Protein AF-A0A932PCS1-F1 (afdb_monomer)

Radius of gyration: 17.18 Å; Cα contacts (8 Å, |Δi|>4): 355; chains: 1; bounding box: 46×28×50 Å

Nearest PDB structures (foldseek):
  5c2w-assembly1_C  TM=8.902E-01  e=5.226E-18  Candidatus Kuenenia stuttgartensis
  3o5c-assembly2_D  TM=7.464E-01  e=1.043E-10  Shewanella oneidensis
  3o5c-assembly2_C  TM=7.401E-01  e=1.208E-10  Shewanella oneidensis
  1zzh-assembly3_A  TM=6.780E-01  e=1.175E-09  Rhodobacter capsulatus
  3hq7-assembly1_A-2  TM=6.642E-01  e=7.861E-06  Geobacter sulfurreducens

Secondary structure (DSSP, 8-state):
-HHHHSHHHH-----EE--SSS-TT--EEPPP-SSGGGS-SBSTTS-B-SHHHHHHHIIIIIS-----HHHHHHHHHHHHH--PPPPTTB-TTSPBPHHHHHHHHHHHTTT-GGGTS-TTTT----EEE-S--BTTBTT-EEE----TTGGG--SBSTT--BSSHHHHHTTT-GGG-SSS-TT--HHHHHHHHHHHHT-

Mean predicted aligned error: 3.23 Å

Foldseek 3Di:
DQCCQQPDQFAGPQDWDAFPVLHPQQTFGRHGLAQQQVQAPDDFARPRGGQLSVLCCCVCRVVVHDDDSVSSVVVSVSSNPDDADQQPLADPVLHQDPLLVLLVCCCVPQQVQCVALPPDQGGPQFWFAQPQAGPSGGRRTTGGHGLRQVLPRAPDDGRRPRRAVLCVLPVVRPPCSNGDRPPDDPSNSVSNSSNSSSD

Solvent-accessible surface area (backbone atoms only — not comparable to full-atom values): 10924 Å² total; per-residue (Å²): 110,73,54,70,50,23,30,88,86,33,29,40,60,54,50,72,47,64,51,79,89,83,39,80,88,58,42,26,33,54,65,66,44,64,49,39,77,80,48,48,37,33,66,62,69,41,77,30,70,38,46,60,52,45,46,45,44,45,41,38,72,75,65,68,43,86,77,53,72,64,60,35,51,54,49,37,52,52,40,61,64,46,73,86,74,88,57,86,56,33,42,100,87,70,40,75,37,76,51,20,53,54,6,43,54,39,34,68,44,77,26,46,44,46,80,50,39,27,81,94,49,24,31,65,55,47,74,46,55,34,68,68,68,45,91,94,42,74,77,30,53,32,30,44,62,62,36,68,56,43,64,66,47,47,32,34,66,72,52,32,82,21,73,45,70,64,32,43,56,52,86,59,23,54,88,46,44,63,31,48,40,88,82,52,51,74,65,55,50,54,17,30,43,42,25,50,38,49,54

pLDDT: mean 94.55, std 5.45, range [72.38, 98.88]

Sequence (199 aa):
SCASCHPNDGRVDGLRWDFADDGFGNGMNTPTVLYPDKTEPLHRQGTLATTRILAKHGLTFTHLLVPTEQEVDDLVAYMTSLRPDPNPHLTADGQLTAPAQRGKAVFEGRAECAICHKSPYFTDQALYSVGVITPNYPEAMYKTPPLVELYRTAPYLHDGRALTIKDVLTTCNPNDQHGKTSRLSGQEVDDLVAYLLSL

Structure (mmCIF, N/CA/C/O backbone):
data_AF-A0A932PCS1-F1
#
_entry.id   AF-A0A932PCS1-F1
#
loop_
_atom_site.group_PDB
_atom_site.id
_atom_site.type_symbol
_atom_site.label_atom_id
_atom_site.label_alt_id
_atom_site.label_comp_id
_atom_site.label_asym_id
_atom_site.label_entity_id
_atom_site.label_seq_id
_atom_site.pdbx_PDB_ins_code
_atom_site.Cartn_x
_atom_site.Cartn_y
_atom_site.Cartn_z
_atom_site.occupancy
_atom_site.B_iso_or_equiv
_atom_site.auth_seq_id
_atom_site.auth_comp_id
_atom_site.auth_asym_id
_atom_site.auth_atom_id
_atom_site.pdbx_PDB_model_num
ATOM 1 N N . SER A 1 1 ? 11.544 -14.649 -12.350 1.00 91.62 1 SER A N 1
ATOM 2 C CA . SER A 1 1 ? 11.026 -13.543 -13.195 1.00 91.62 1 SER A CA 1
ATOM 3 C C . SER A 1 1 ? 10.373 -12.511 -12.280 1.00 91.62 1 SER A C 1
ATOM 5 O O . SER A 1 1 ? 10.420 -12.715 -11.071 1.00 91.62 1 SER A O 1
ATOM 7 N N . CYS A 1 2 ? 9.757 -11.438 -12.793 1.00 93.75 2 CYS A N 1
ATOM 8 C CA . CYS A 1 2 ? 9.062 -10.449 -11.951 1.00 93.75 2 CYS A CA 1
ATOM 9 C C . CYS A 1 2 ? 8.004 -11.098 -11.040 1.00 93.75 2 CYS A C 1
ATOM 11 O O . CYS A 1 2 ? 7.900 -10.744 -9.874 1.00 93.75 2 CYS A O 1
ATOM 13 N N . ALA A 1 3 ? 7.297 -12.119 -11.540 1.00 95.00 3 ALA A N 1
ATOM 14 C CA . ALA A 1 3 ? 6.264 -12.851 -10.802 1.00 95.00 3 ALA A CA 1
ATOM 15 C C . ALA A 1 3 ? 6.774 -13.623 -9.569 1.00 95.00 3 ALA A C 1
ATOM 17 O O . ALA A 1 3 ? 5.970 -14.080 -8.765 1.00 95.00 3 ALA A O 1
ATOM 18 N N . SER A 1 4 ? 8.092 -13.792 -9.417 1.00 94.38 4 SER A N 1
ATOM 19 C CA . SER A 1 4 ? 8.676 -14.403 -8.219 1.00 94.38 4 SER A CA 1
ATOM 20 C C . SER A 1 4 ? 8.576 -13.477 -7.006 1.00 94.38 4 SER A C 1
ATOM 22 O O . SER A 1 4 ? 8.322 -13.964 -5.913 1.00 94.38 4 SER A O 1
ATOM 24 N N . CYS A 1 5 ? 8.741 -12.167 -7.219 1.00 94.31 5 CYS A N 1
ATOM 25 C CA . CYS A 1 5 ? 8.575 -11.147 -6.181 1.00 94.31 5 CYS A CA 1
ATOM 26 C C . CYS A 1 5 ? 7.161 -10.556 -6.198 1.00 94.31 5 CYS A C 1
ATOM 28 O O . CYS A 1 5 ? 6.589 -10.259 -5.155 1.00 94.31 5 CYS A O 1
ATOM 30 N N . HIS A 1 6 ? 6.575 -10.444 -7.393 1.00 95.50 6 HIS A N 1
ATOM 31 C CA . HIS A 1 6 ? 5.243 -9.896 -7.613 1.00 95.50 6 HIS A CA 1
ATOM 32 C C . HIS A 1 6 ? 4.243 -10.953 -8.122 1.00 95.50 6 HIS A C 1
ATOM 34 O O . HIS A 1 6 ? 3.809 -10.882 -9.281 1.00 95.50 6 HIS A O 1
ATOM 40 N N . PRO A 1 7 ? 3.898 -11.973 -7.310 1.00 94.31 7 PRO A N 1
ATOM 41 C CA . PRO A 1 7 ? 2.999 -13.054 -7.713 1.00 94.31 7 PRO A CA 1
ATOM 42 C C . PRO A 1 7 ? 1.560 -12.558 -7.915 1.00 94.31 7 PRO A C 1
ATOM 44 O O . PRO A 1 7 ? 1.241 -11.417 -7.592 1.00 94.31 7 PRO A O 1
ATOM 47 N N . ASN A 1 8 ? 0.676 -13.437 -8.405 1.00 90.25 8 ASN A N 1
ATOM 48 C CA . ASN A 1 8 ? -0.774 -13.199 -8.495 1.00 90.25 8 ASN A CA 1
ATOM 49 C C . ASN A 1 8 ? -1.119 -11.862 -9.166 1.00 90.25 8 ASN A C 1
ATOM 51 O O . ASN A 1 8 ? -1.745 -10.997 -8.560 1.00 90.25 8 ASN A O 1
ATOM 55 N N . ASP A 1 9 ? -0.651 -11.680 -10.400 1.00 91.25 9 ASP A N 1
ATOM 56 C CA . ASP A 1 9 ? -0.879 -10.467 -11.183 1.00 91.25 9 ASP A CA 1
ATOM 57 C C . ASP A 1 9 ? -0.332 -9.198 -10.511 1.00 91.25 9 ASP A C 1
ATOM 59 O O . ASP A 1 9 ? -1.013 -8.181 -10.404 1.00 91.25 9 ASP A O 1
ATOM 63 N N . GLY A 1 10 ? 0.917 -9.241 -10.039 1.00 89.50 10 GLY A N 1
ATOM 64 C CA . GLY A 1 10 ? 1.610 -8.034 -9.595 1.00 89.50 10 GLY A CA 1
ATOM 65 C C . GLY A 1 10 ? 1.427 -7.668 -8.117 1.00 89.50 10 GLY A C 1
ATOM 66 O O . GLY A 1 10 ? 1.577 -6.507 -7.738 1.00 89.50 10 GLY A O 1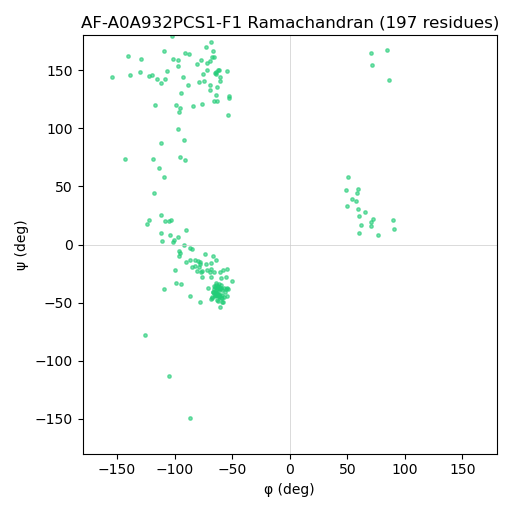
ATOM 67 N N . ARG A 1 11 ? 1.057 -8.629 -7.272 1.00 93.12 11 ARG A N 1
ATOM 68 C CA . ARG A 1 11 ? 0.893 -8.429 -5.824 1.00 93.12 11 ARG A CA 1
ATOM 69 C C . ARG A 1 11 ? 2.239 -8.641 -5.135 1.00 93.12 11 ARG A C 1
ATOM 71 O O . ARG A 1 11 ? 3.264 -8.298 -5.714 1.00 93.12 11 ARG A O 1
ATOM 78 N N . VAL A 1 12 ? 2.260 -9.113 -3.894 1.00 94.44 12 VAL A N 1
ATOM 79 C CA . VAL A 1 12 ? 3.486 -9.194 -3.093 1.00 94.44 12 VAL A CA 1
ATOM 80 C C . VAL A 1 12 ? 3.774 -10.633 -2.692 1.00 94.44 12 VAL A C 1
ATOM 82 O O . VAL A 1 12 ? 2.857 -11.421 -2.461 1.00 94.44 12 VAL A O 1
ATOM 85 N N . ASP A 1 13 ? 5.054 -10.973 -2.618 1.00 94.81 13 ASP A N 1
ATOM 86 C CA . ASP A 1 13 ? 5.552 -12.255 -2.117 1.00 94.81 13 ASP A CA 1
ATOM 87 C C . ASP A 1 13 ? 5.652 -12.308 -0.583 1.00 94.81 13 ASP A C 1
ATOM 89 O O . ASP A 1 13 ? 5.813 -13.387 -0.013 1.00 94.81 13 ASP A O 1
ATOM 93 N N . GLY A 1 14 ? 5.561 -11.152 0.082 1.00 92.00 14 GLY A N 1
ATOM 94 C CA . GLY A 1 14 ? 5.728 -11.016 1.527 1.00 92.00 14 GLY A CA 1
ATOM 95 C C . GLY A 1 14 ? 7.171 -11.228 2.002 1.00 92.00 14 GLY A C 1
ATOM 96 O O . GLY A 1 14 ? 7.394 -11.465 3.191 1.00 92.00 14 GLY A O 1
ATOM 97 N N . LEU A 1 15 ? 8.149 -11.184 1.091 1.00 91.94 15 LEU A N 1
ATOM 98 C CA . LEU A 1 15 ? 9.565 -11.340 1.406 1.00 91.94 15 LEU A CA 1
ATOM 99 C C . LEU A 1 15 ? 10.253 -9.980 1.538 1.00 91.94 15 LEU A C 1
ATOM 101 O O . LEU A 1 15 ? 9.857 -8.978 0.941 1.00 91.94 15 LEU A O 1
ATOM 105 N N . ARG A 1 16 ? 11.329 -9.970 2.330 1.00 89.38 16 ARG A N 1
ATOM 106 C CA . ARG A 1 16 ? 12.199 -8.808 2.501 1.00 89.38 16 ARG A CA 1
ATOM 107 C C . ARG A 1 16 ? 13.440 -8.955 1.623 1.00 89.38 16 ARG A C 1
ATOM 109 O O . ARG A 1 16 ? 14.216 -9.890 1.817 1.00 89.38 16 ARG A O 1
ATOM 116 N N . TRP A 1 17 ? 13.640 -8.014 0.711 1.00 89.50 17 TRP A N 1
ATOM 117 C CA . TRP A 1 17 ? 14.729 -7.999 -0.264 1.00 89.50 17 TRP A CA 1
ATOM 118 C C . TRP A 1 17 ? 15.707 -6.868 0.024 1.00 89.50 17 TRP A C 1
ATOM 120 O O . TRP A 1 17 ? 15.292 -5.765 0.349 1.00 89.50 17 TRP A O 1
ATOM 130 N N . ASP A 1 18 ? 17.002 -7.125 -0.105 1.00 86.44 18 ASP A N 1
ATOM 131 C CA . ASP A 1 18 ? 18.052 -6.115 0.050 1.00 86.44 18 ASP A CA 1
ATOM 132 C C . ASP A 1 18 ? 18.773 -5.984 -1.288 1.00 86.44 18 ASP A C 1
ATOM 134 O O . ASP A 1 18 ? 19.287 -6.978 -1.813 1.00 86.44 18 ASP A O 1
ATOM 138 N N . PHE A 1 19 ? 18.747 -4.789 -1.868 1.00 79.62 19 PHE A N 1
ATOM 139 C CA . PHE A 1 19 ? 19.297 -4.547 -3.193 1.00 79.62 19 PHE A CA 1
ATOM 140 C C . PHE A 1 19 ? 20.607 -3.764 -3.087 1.00 79.62 19 PHE A C 1
ATOM 142 O O . PHE A 1 19 ? 20.852 -3.005 -2.156 1.00 79.62 19 PHE A O 1
ATOM 149 N N . ALA A 1 20 ? 21.515 -4.000 -4.031 1.00 77.19 20 ALA A N 1
ATOM 150 C CA . ALA A 1 20 ? 22.834 -3.373 -3.996 1.00 77.19 20 ALA A CA 1
ATOM 151 C C . ALA A 1 20 ? 22.813 -1.905 -4.465 1.00 77.19 20 ALA A C 1
ATOM 153 O O . ALA A 1 20 ? 23.776 -1.178 -4.228 1.00 77.19 20 ALA A O 1
ATOM 154 N N . ASP A 1 21 ? 21.752 -1.479 -5.148 1.00 72.38 21 ASP A N 1
ATOM 155 C CA . ASP A 1 21 ? 21.601 -0.151 -5.746 1.00 72.38 21 ASP A CA 1
ATOM 156 C C . ASP A 1 21 ? 21.255 0.945 -4.725 1.00 72.38 21 ASP A C 1
ATOM 158 O O . ASP A 1 21 ? 21.596 2.104 -4.963 1.00 72.38 21 ASP A O 1
ATOM 162 N N . ASP A 1 22 ? 20.674 0.594 -3.572 1.00 72.44 22 ASP A N 1
ATOM 163 C CA . ASP A 1 22 ? 20.437 1.505 -2.440 1.00 72.44 22 ASP A CA 1
ATOM 164 C C . ASP A 1 22 ? 21.278 1.193 -1.184 1.00 72.44 22 ASP A C 1
ATOM 166 O O . ASP A 1 22 ? 21.118 1.830 -0.136 1.00 72.44 22 ASP A O 1
ATOM 170 N N . GLY A 1 23 ? 22.245 0.281 -1.331 1.00 74.56 23 GLY A N 1
ATOM 171 C CA . GLY A 1 23 ? 23.219 -0.106 -0.314 1.00 74.56 23 GLY A CA 1
ATOM 172 C C . GLY A 1 23 ? 22.727 -1.207 0.631 1.00 74.56 23 GLY A C 1
ATOM 173 O O . GLY A 1 23 ? 21.593 -1.209 1.093 1.00 74.56 23 GLY A O 1
ATOM 174 N N . PHE A 1 24 ? 23.632 -2.121 0.993 1.00 80.00 24 PHE A N 1
ATOM 175 C CA . PHE A 1 24 ? 23.304 -3.269 1.844 1.00 80.00 24 PHE A CA 1
ATOM 176 C C . PHE A 1 24 ? 22.877 -2.886 3.267 1.00 80.00 24 PHE A C 1
ATOM 178 O O . PHE A 1 24 ? 23.404 -1.950 3.875 1.00 80.00 24 PHE A O 1
ATOM 185 N N . GLY A 1 25 ? 21.986 -3.692 3.840 1.00 77.44 25 GLY A N 1
ATOM 186 C CA . GLY A 1 25 ? 21.414 -3.502 5.172 1.00 77.44 25 GLY A CA 1
ATOM 187 C C . GLY A 1 25 ? 20.123 -2.684 5.168 1.00 77.44 25 GLY A C 1
ATOM 188 O O . GLY A 1 25 ? 19.667 -2.267 6.236 1.00 77.44 25 GLY A O 1
ATOM 189 N N . ASN A 1 26 ? 19.519 -2.469 3.997 1.00 77.50 26 ASN A N 1
ATOM 190 C CA . ASN A 1 26 ? 18.332 -1.644 3.810 1.00 77.50 26 ASN A CA 1
ATOM 191 C C . ASN A 1 26 ? 17.148 -2.459 3.272 1.00 77.50 26 ASN A C 1
ATOM 193 O O . ASN A 1 26 ? 16.414 -2.024 2.386 1.00 77.50 26 ASN A O 1
ATOM 197 N N . GLY A 1 27 ? 16.954 -3.647 3.853 1.00 82.88 27 GLY A N 1
ATOM 198 C CA . GLY A 1 27 ? 15.952 -4.596 3.388 1.00 82.88 27 GLY A CA 1
ATOM 199 C C . GLY A 1 27 ? 14.559 -3.973 3.264 1.00 82.88 27 GLY A C 1
ATOM 200 O O . GLY A 1 27 ? 14.037 -3.396 4.226 1.00 82.88 27 GLY A O 1
ATOM 201 N N . MET A 1 28 ? 13.969 -4.151 2.092 1.00 86.62 28 MET A N 1
ATOM 202 C CA . MET A 1 28 ? 12.690 -3.629 1.651 1.00 86.62 28 MET A CA 1
ATOM 203 C C . MET A 1 28 ? 11.641 -4.725 1.572 1.00 86.62 28 MET A C 1
ATOM 205 O O . MET A 1 28 ? 11.921 -5.836 1.134 1.00 86.62 28 MET A O 1
ATOM 209 N N . ASN A 1 29 ? 10.415 -4.388 1.942 1.00 91.25 29 ASN A N 1
ATOM 210 C CA . ASN A 1 29 ? 9.260 -5.205 1.613 1.00 91.25 29 ASN A CA 1
ATOM 211 C C . ASN A 1 29 ? 8.834 -4.961 0.158 1.00 91.25 29 ASN A C 1
ATOM 213 O O . ASN A 1 29 ? 8.824 -3.813 -0.299 1.00 91.25 29 ASN A O 1
ATOM 217 N N . THR A 1 30 ? 8.453 -6.019 -0.555 1.00 92.81 30 THR A N 1
ATOM 218 C CA . THR A 1 30 ? 7.961 -5.911 -1.933 1.00 92.81 30 THR A CA 1
ATOM 219 C C . THR A 1 30 ? 6.658 -5.099 -1.993 1.00 92.81 30 THR A C 1
ATOM 221 O O . THR A 1 30 ? 5.683 -5.477 -1.343 1.00 92.81 30 THR A O 1
ATOM 224 N N . PRO A 1 31 ? 6.576 -4.003 -2.774 1.00 91.19 31 PRO A N 1
ATOM 225 C CA . PRO A 1 31 ? 5.330 -3.263 -2.943 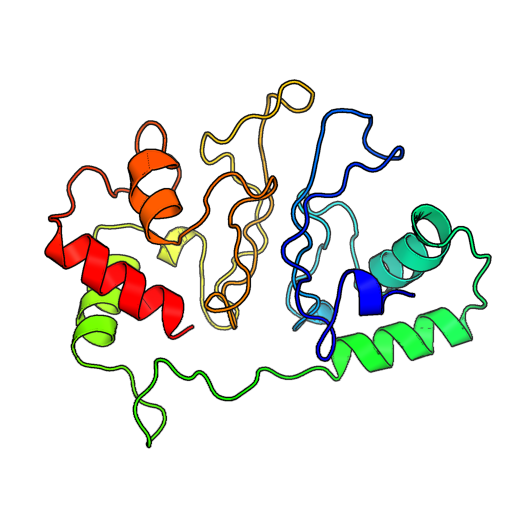1.00 91.19 31 PRO A CA 1
ATOM 226 C C . PRO A 1 31 ? 4.404 -3.934 -3.969 1.00 91.19 31 PRO A C 1
ATOM 228 O O . PRO A 1 31 ? 4.855 -4.618 -4.888 1.00 91.19 31 PRO A O 1
ATOM 231 N N . THR A 1 32 ? 3.098 -3.686 -3.859 1.00 91.62 32 THR A N 1
ATOM 232 C CA . THR A 1 32 ? 2.144 -4.004 -4.936 1.00 91.62 32 THR A CA 1
ATOM 233 C C . THR A 1 32 ? 2.450 -3.172 -6.185 1.00 91.62 32 THR A C 1
ATOM 235 O O . THR A 1 32 ? 2.866 -2.017 -6.075 1.00 91.62 32 THR A O 1
ATOM 238 N N . VAL A 1 33 ? 2.214 -3.732 -7.374 1.00 93.88 33 VAL A N 1
ATOM 239 C CA . VAL A 1 33 ? 2.267 -2.993 -8.647 1.00 93.88 33 VAL A CA 1
ATOM 240 C C . VAL A 1 33 ? 0.877 -2.657 -9.187 1.00 93.88 33 VAL A C 1
ATOM 242 O O . VAL A 1 33 ? 0.724 -2.403 -10.378 1.00 93.88 33 VAL A O 1
ATOM 245 N N . LEU A 1 34 ? -0.147 -2.644 -8.329 1.00 95.25 34 LEU A N 1
ATOM 246 C CA . LEU A 1 34 ? -1.465 -2.123 -8.683 1.00 95.25 34 LEU A CA 1
ATOM 247 C C . LEU A 1 34 ? -1.451 -0.604 -8.855 1.00 95.25 34 LEU A C 1
ATOM 249 O O . LEU A 1 34 ? -0.905 0.127 -8.031 1.00 95.25 34 LEU A O 1
ATOM 253 N N . TYR A 1 35 ? -2.130 -0.139 -9.907 1.00 95.56 35 TYR A N 1
ATOM 254 C CA . TYR A 1 35 ? -2.290 1.280 -10.235 1.00 95.56 35 TYR A CA 1
ATOM 255 C C . TYR A 1 35 ? -0.986 2.103 -10.213 1.00 95.56 35 TYR A C 1
ATOM 257 O O . TYR A 1 35 ? -0.955 3.202 -9.641 1.00 95.56 35 TYR A O 1
ATOM 265 N N . PRO A 1 36 ? 0.103 1.617 -10.835 1.00 95.88 36 PRO A N 1
ATOM 266 C CA . PRO A 1 36 ? 1.386 2.299 -10.758 1.00 95.88 36 PRO A CA 1
ATOM 267 C C . PRO A 1 36 ? 1.321 3.663 -11.462 1.00 95.88 36 PRO A C 1
ATOM 269 O O . PRO A 1 36 ? 1.831 4.644 -10.935 1.00 95.88 36 PRO A O 1
ATOM 272 N N . ASP A 1 37 ? 0.569 3.775 -12.560 1.00 96.38 37 ASP A N 1
ATOM 273 C CA . ASP A 1 37 ? 0.374 5.018 -13.318 1.00 96.38 37 ASP A CA 1
ATOM 274 C C . ASP A 1 37 ? -0.534 6.034 -12.612 1.00 96.38 37 ASP A C 1
ATOM 276 O O . ASP A 1 37 ? -0.564 7.209 -12.971 1.00 96.38 37 ASP A O 1
ATOM 280 N N . LYS A 1 38 ? -1.299 5.596 -11.608 1.00 97.06 38 LYS A N 1
ATOM 281 C CA . LYS A 1 38 ? -2.177 6.472 -10.817 1.00 97.06 38 LYS A CA 1
ATOM 282 C C . LYS A 1 38 ? -1.542 6.937 -9.520 1.00 97.06 38 LYS A C 1
ATOM 284 O O . LYS A 1 38 ? -2.107 7.795 -8.848 1.00 97.06 38 LYS A O 1
ATOM 289 N N . THR A 1 39 ? -0.400 6.358 -9.168 1.00 96.12 39 THR A N 1
ATOM 290 C CA . THR A 1 39 ? 0.270 6.587 -7.891 1.00 96.12 39 THR A CA 1
ATOM 291 C C . THR A 1 39 ? 1.707 7.068 -8.072 1.00 96.12 39 THR A C 1
ATOM 293 O O . THR A 1 39 ? 2.474 7.036 -7.121 1.00 96.12 39 THR A O 1
ATOM 296 N N . GLU A 1 40 ? 2.086 7.568 -9.248 1.00 96.31 40 GLU A N 1
ATOM 297 C CA . GLU A 1 40 ? 3.416 8.138 -9.519 1.00 96.31 40 GLU A CA 1
ATOM 298 C C . GLU A 1 40 ? 3.716 9.380 -8.645 1.00 96.31 40 GLU A C 1
ATOM 300 O O . GLU A 1 40 ? 2.789 10.094 -8.273 1.00 96.31 40 GLU A O 1
ATOM 305 N N . PRO A 1 41 ? 4.977 9.684 -8.293 1.00 96.38 41 PRO A N 1
ATOM 306 C CA . PRO A 1 41 ? 6.185 8.929 -8.613 1.00 96.38 41 PRO A CA 1
ATOM 307 C C . PRO A 1 41 ? 6.272 7.621 -7.814 1.00 96.38 41 PRO A C 1
ATOM 309 O O . PRO A 1 41 ? 5.663 7.467 -6.763 1.00 96.38 41 PRO A O 1
ATOM 312 N N . LEU A 1 42 ? 7.012 6.645 -8.316 1.00 94.06 42 LEU A N 1
ATOM 313 C CA . LEU A 1 42 ? 7.130 5.295 -7.767 1.00 94.06 42 LEU A CA 1
ATOM 314 C C . LEU A 1 42 ? 8.440 5.127 -6.993 1.00 94.06 42 LEU A C 1
ATOM 316 O O . LEU A 1 42 ? 9.241 6.058 -6.910 1.00 94.06 42 LEU A O 1
ATOM 320 N N . HIS A 1 43 ? 8.643 3.926 -6.440 1.00 88.69 43 HIS A N 1
ATOM 321 C CA . HIS A 1 43 ? 9.645 3.616 -5.414 1.00 88.69 43 HIS A CA 1
ATOM 322 C C . HIS A 1 43 ? 9.297 4.212 -4.040 1.00 88.69 43 HIS A C 1
ATOM 324 O O . HIS A 1 43 ? 8.554 5.190 -3.936 1.00 88.69 43 HIS A O 1
ATOM 330 N N . ARG A 1 44 ? 9.800 3.605 -2.957 1.00 87.94 44 ARG A N 1
ATOM 331 C CA . ARG A 1 44 ? 9.420 3.990 -1.585 1.00 87.94 44 ARG A CA 1
ATOM 332 C C . ARG A 1 44 ? 9.870 5.407 -1.215 1.00 87.94 44 ARG A C 1
ATOM 334 O O . ARG A 1 44 ? 9.244 6.003 -0.357 1.00 87.94 44 ARG A O 1
ATOM 341 N N . GLN A 1 45 ? 10.897 5.959 -1.864 1.00 89.25 45 GLN A N 1
ATOM 342 C CA . GLN A 1 45 ? 11.293 7.372 -1.735 1.00 89.25 45 GLN A CA 1
ATOM 343 C C . GLN A 1 45 ? 10.734 8.268 -2.860 1.00 89.25 45 GLN A C 1
ATOM 345 O O . GLN A 1 45 ? 11.106 9.432 -2.957 1.00 89.25 45 GLN A O 1
ATOM 350 N N . GLY A 1 46 ? 9.862 7.756 -3.739 1.00 91.50 46 GLY A N 1
ATOM 351 C CA . GLY A 1 46 ? 9.280 8.549 -4.830 1.00 91.50 46 GLY A CA 1
ATOM 352 C C . GLY A 1 46 ? 10.297 9.009 -5.883 1.00 91.50 46 GLY A C 1
ATOM 353 O O . GLY A 1 46 ? 10.115 10.056 -6.498 1.00 91.50 46 GLY A O 1
ATOM 354 N N . THR A 1 47 ? 11.390 8.267 -6.075 1.00 91.56 47 THR A N 1
ATOM 355 C CA . THR A 1 47 ? 12.500 8.649 -6.966 1.00 91.56 47 THR A CA 1
ATOM 356 C C . THR A 1 47 ? 12.277 8.261 -8.427 1.00 91.56 47 THR A C 1
ATOM 358 O O . THR A 1 47 ? 12.926 8.814 -9.314 1.00 91.56 47 THR A O 1
ATOM 361 N N . LEU A 1 48 ? 11.368 7.323 -8.710 1.00 94.56 48 LEU A N 1
ATOM 362 C CA . LEU A 1 48 ? 11.107 6.845 -10.068 1.00 94.56 48 LEU A CA 1
ATOM 363 C C . LEU A 1 48 ? 9.893 7.575 -10.637 1.00 94.56 48 LEU A C 1
ATOM 365 O O . LEU A 1 48 ? 8.757 7.227 -10.341 1.00 94.56 48 LEU A O 1
ATOM 369 N N . ALA A 1 49 ? 10.131 8.603 -11.452 1.00 96.69 49 ALA A N 1
ATOM 370 C CA . ALA A 1 49 ? 9.090 9.561 -11.832 1.00 96.69 49 ALA A CA 1
ATOM 371 C C . ALA A 1 49 ? 7.874 8.949 -12.548 1.00 96.69 49 ALA A C 1
ATOM 373 O O . ALA A 1 49 ? 6.788 9.503 -12.431 1.00 96.69 49 ALA A O 1
ATOM 374 N N . THR A 1 50 ? 8.044 7.835 -13.269 1.00 97.81 50 THR A N 1
ATOM 375 C CA . THR A 1 50 ? 6.960 7.195 -14.026 1.00 97.81 50 THR A CA 1
ATOM 376 C C . THR A 1 50 ? 7.008 5.670 -13.952 1.00 97.81 50 THR A C 1
ATOM 378 O O . THR A 1 50 ? 8.050 5.063 -13.693 1.00 97.81 50 THR A O 1
ATOM 381 N N . THR A 1 51 ? 5.886 5.036 -14.280 1.00 97.44 51 THR A N 1
ATOM 382 C CA . THR A 1 51 ? 5.717 3.586 -14.437 1.00 97.44 51 THR A CA 1
ATOM 383 C C . THR A 1 51 ? 6.681 3.026 -15.473 1.00 97.44 51 THR A C 1
ATOM 385 O O . THR A 1 51 ? 7.258 1.962 -15.266 1.00 97.44 51 THR A O 1
ATOM 388 N N . ARG A 1 52 ? 6.936 3.771 -16.557 1.00 98.19 52 ARG A N 1
ATOM 389 C CA . ARG A 1 52 ? 7.928 3.390 -17.572 1.00 98.19 52 ARG A CA 1
ATOM 390 C C . ARG A 1 52 ? 9.341 3.345 -17.004 1.00 98.19 52 ARG A C 1
ATOM 392 O O . ARG A 1 52 ? 10.083 2.405 -17.285 1.00 98.19 52 ARG A O 1
ATOM 399 N N . ILE A 1 53 ? 9.706 4.337 -16.190 1.00 97.31 53 ILE A N 1
ATOM 400 C CA . ILE A 1 53 ? 11.007 4.356 -15.515 1.00 97.31 53 ILE A CA 1
ATOM 401 C C . ILE A 1 53 ? 11.106 3.180 -14.539 1.00 97.31 53 ILE A C 1
ATOM 403 O O . ILE A 1 53 ? 12.124 2.497 -14.553 1.00 97.31 53 ILE A O 1
ATOM 407 N N . LEU A 1 54 ? 10.054 2.886 -13.763 1.00 95.75 54 LEU A N 1
ATOM 408 C CA . LEU A 1 54 ? 10.019 1.716 -12.876 1.00 95.75 54 LEU A CA 1
ATOM 409 C C . LEU A 1 54 ? 10.208 0.400 -13.646 1.00 95.75 54 LEU A C 1
ATOM 411 O O . LEU A 1 54 ? 11.061 -0.404 -13.275 1.00 95.75 54 LEU A O 1
ATOM 415 N N . ALA A 1 55 ? 9.458 0.195 -14.731 1.00 97.12 55 ALA A N 1
ATOM 416 C CA . ALA A 1 55 ? 9.543 -1.005 -15.560 1.00 97.12 55 ALA A CA 1
ATOM 417 C C . ALA A 1 55 ? 10.961 -1.205 -16.119 1.00 97.12 55 ALA A C 1
ATOM 419 O O . ALA A 1 55 ? 11.560 -2.272 -15.963 1.00 97.12 55 ALA A O 1
ATOM 420 N N . LYS A 1 56 ? 11.543 -0.151 -16.705 1.00 97.44 56 LYS A N 1
ATOM 421 C CA . LYS A 1 56 ? 12.915 -0.188 -17.225 1.00 97.44 56 LYS A CA 1
ATOM 422 C C . LYS A 1 56 ? 13.944 -0.414 -16.114 1.00 97.44 56 LYS A C 1
ATOM 424 O O . LYS A 1 56 ? 14.897 -1.166 -16.322 1.00 97.44 56 LYS A O 1
ATOM 429 N N . HIS A 1 57 ? 13.747 0.198 -14.945 1.00 94.31 57 HIS A N 1
ATOM 430 C CA . HIS A 1 57 ? 14.628 0.048 -13.788 1.00 94.31 57 HIS A CA 1
ATOM 431 C C . HIS A 1 57 ? 14.654 -1.401 -13.288 1.00 94.31 57 HIS A C 1
ATOM 433 O O . HIS A 1 57 ? 15.732 -1.969 -13.140 1.00 94.31 57 HIS A O 1
ATOM 439 N N . GLY A 1 58 ? 13.490 -2.035 -13.105 1.00 93.44 58 GLY A N 1
ATOM 440 C CA . GLY A 1 58 ? 13.405 -3.437 -12.681 1.00 93.44 58 GLY A CA 1
ATOM 441 C C . GLY A 1 58 ? 14.042 -4.402 -13.686 1.00 93.44 58 GLY A C 1
ATOM 442 O O . GLY A 1 58 ? 14.806 -5.289 -13.307 1.00 93.44 58 GLY A O 1
ATOM 443 N N . LEU A 1 59 ? 13.804 -4.201 -14.986 1.00 95.50 59 LEU A N 1
ATOM 444 C CA . LEU A 1 59 ? 14.448 -5.005 -16.032 1.00 95.50 59 LEU A CA 1
ATOM 445 C C . LEU A 1 59 ? 15.979 -4.848 -16.012 1.00 95.50 59 LEU A C 1
ATOM 447 O O . LEU A 1 59 ? 16.700 -5.841 -16.084 1.00 95.50 59 LEU A O 1
ATOM 451 N N . THR A 1 60 ? 16.469 -3.616 -15.866 1.00 94.56 60 THR A N 1
ATOM 452 C CA . THR A 1 60 ? 17.903 -3.304 -15.968 1.00 94.56 60 THR A CA 1
ATOM 453 C C . THR A 1 60 ? 18.683 -3.672 -14.710 1.00 94.56 60 THR A C 1
ATOM 455 O O . THR A 1 60 ? 19.713 -4.330 -14.803 1.00 94.56 60 THR A O 1
ATOM 458 N N . PHE A 1 61 ? 18.217 -3.265 -13.529 1.00 90.50 61 PHE A N 1
ATOM 459 C CA . PHE A 1 61 ? 19.003 -3.354 -12.293 1.00 90.50 61 PHE A CA 1
ATOM 460 C C . PHE A 1 61 ? 18.647 -4.571 -11.443 1.00 90.50 61 PHE A C 1
ATOM 462 O O . PHE A 1 61 ? 19.530 -5.160 -10.827 1.00 90.50 61 PHE A O 1
ATOM 469 N N . THR A 1 62 ? 17.383 -5.001 -11.451 1.00 90.25 62 THR A N 1
ATOM 470 C CA . THR A 1 62 ? 16.958 -6.192 -10.700 1.00 90.25 62 THR A CA 1
ATOM 471 C C . THR A 1 62 ? 17.165 -7.467 -11.511 1.00 90.25 62 THR A C 1
ATOM 473 O O . THR A 1 62 ? 17.667 -8.461 -10.992 1.00 90.25 62 THR A O 1
ATOM 476 N N . HIS A 1 63 ? 16.794 -7.452 -12.793 1.00 92.12 63 HIS A N 1
ATOM 477 C CA . HIS A 1 63 ? 16.914 -8.621 -13.666 1.00 92.12 63 HIS A CA 1
ATOM 478 C C . HIS A 1 63 ? 18.197 -8.655 -14.504 1.00 92.12 63 HIS A C 1
ATOM 480 O O . HIS A 1 63 ? 18.463 -9.684 -15.124 1.00 92.12 63 HIS A O 1
ATOM 486 N N . LEU A 1 64 ? 19.005 -7.586 -14.486 1.00 93.00 64 LEU A N 1
ATOM 487 C CA . LEU A 1 64 ? 20.273 -7.486 -15.222 1.00 93.00 64 LEU A CA 1
ATOM 488 C C . LEU A 1 64 ? 20.109 -7.700 -16.735 1.00 93.00 64 LEU A C 1
ATOM 490 O O . LEU A 1 64 ? 20.947 -8.320 -17.391 1.00 93.00 64 LEU A O 1
ATOM 494 N N . LEU A 1 65 ? 19.005 -7.195 -17.288 1.00 95.38 65 LEU A N 1
ATOM 495 C CA . LEU A 1 65 ? 18.680 -7.268 -18.709 1.00 95.38 65 LEU A CA 1
ATOM 496 C C . LEU A 1 65 ? 18.973 -5.937 -19.409 1.00 95.38 65 LEU A C 1
ATOM 498 O O . LEU A 1 65 ? 19.011 -4.877 -18.791 1.00 95.38 65 LEU A O 1
ATOM 502 N N . VAL A 1 66 ? 19.115 -5.985 -20.733 1.00 96.94 66 VAL A N 1
ATOM 503 C CA . VAL A 1 66 ? 19.122 -4.794 -21.593 1.00 96.94 66 VAL A CA 1
ATOM 504 C C . VAL A 1 66 ? 17.842 -4.834 -22.427 1.00 96.94 66 VAL A C 1
ATOM 506 O O . VAL A 1 66 ? 17.852 -5.436 -23.502 1.00 96.94 66 VAL A O 1
ATOM 509 N N . PRO A 1 67 ? 16.721 -4.284 -21.925 1.00 97.25 67 PRO A N 1
ATOM 510 C CA . PRO A 1 67 ? 15.445 -4.395 -22.613 1.00 97.25 67 PRO A CA 1
ATOM 511 C C . PRO A 1 67 ? 15.384 -3.462 -23.824 1.00 97.25 67 PRO A C 1
ATOM 513 O O . PRO A 1 67 ? 15.910 -2.345 -23.812 1.00 97.25 67 PRO A O 1
ATOM 516 N N . THR A 1 68 ? 14.684 -3.906 -24.857 1.00 98.44 68 THR A N 1
ATOM 517 C CA . THR A 1 68 ? 14.227 -3.046 -25.947 1.00 98.44 68 THR A CA 1
ATOM 518 C C . THR A 1 68 ? 13.135 -2.098 -25.453 1.00 98.44 68 THR A C 1
ATOM 520 O O . THR A 1 68 ? 12.444 -2.367 -24.471 1.00 98.44 68 THR A O 1
ATOM 523 N N . GLU A 1 69 ? 12.929 -0.980 -26.151 1.00 98.19 69 GLU A N 1
ATOM 524 C CA . GLU A 1 69 ? 11.864 -0.037 -25.781 1.00 98.19 69 GLU A CA 1
ATOM 5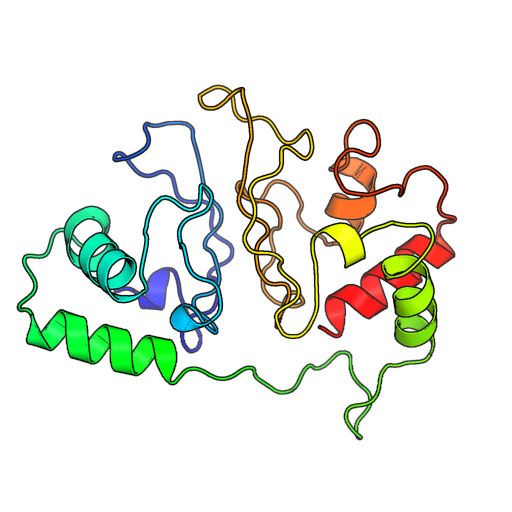25 C C . GLU A 1 69 ? 10.468 -0.678 -25.862 1.00 98.19 69 GLU A C 1
ATOM 527 O O . GLU A 1 69 ? 9.636 -0.395 -25.001 1.00 98.19 69 GLU A O 1
ATOM 532 N N . GLN A 1 70 ? 10.256 -1.601 -26.812 1.00 98.50 70 GLN A N 1
ATOM 533 C CA . GLN A 1 70 ? 9.004 -2.348 -26.946 1.00 98.50 70 GLN A CA 1
ATOM 534 C C . GLN A 1 70 ? 8.743 -3.252 -25.736 1.00 98.50 70 GLN A C 1
ATOM 536 O O . GLN A 1 70 ? 7.637 -3.242 -25.212 1.00 98.50 70 GLN A O 1
ATOM 541 N N . GLU A 1 71 ? 9.748 -3.977 -25.234 1.00 98.31 71 GLU A N 1
ATOM 542 C CA . GLU A 1 71 ? 9.582 -4.808 -24.029 1.00 98.31 71 GLU A CA 1
ATOM 543 C C . GLU A 1 71 ? 9.221 -3.964 -22.799 1.00 98.31 71 GLU A C 1
ATOM 545 O O . GLU A 1 71 ? 8.423 -4.387 -21.962 1.00 98.31 71 GLU A O 1
ATOM 550 N N . VAL A 1 72 ? 9.775 -2.749 -22.694 1.00 98.62 72 VAL A N 1
ATOM 551 C CA . VAL A 1 72 ? 9.387 -1.810 -21.634 1.00 98.62 72 VAL A CA 1
ATOM 552 C C . VAL A 1 72 ? 7.941 -1.343 -21.833 1.00 98.62 72 VAL A C 1
ATOM 554 O O . VAL A 1 72 ? 7.189 -1.308 -20.864 1.00 98.62 72 VAL A O 1
ATOM 557 N N . ASP A 1 73 ? 7.536 -0.986 -23.058 1.00 98.56 73 ASP A N 1
ATOM 558 C CA . ASP A 1 73 ? 6.152 -0.581 -23.360 1.00 98.56 73 ASP A CA 1
ATOM 559 C C . ASP A 1 73 ? 5.139 -1.695 -23.064 1.00 98.56 73 ASP A C 1
ATOM 561 O O . ASP A 1 73 ? 4.118 -1.437 -22.424 1.00 98.56 73 ASP A O 1
ATOM 565 N N . ASP A 1 74 ? 5.445 -2.935 -23.442 1.00 98.56 74 ASP A N 1
ATOM 566 C CA . ASP A 1 74 ? 4.590 -4.098 -23.195 1.00 98.56 74 ASP A CA 1
ATOM 567 C C . ASP A 1 74 ? 4.435 -4.366 -21.690 1.00 98.56 74 ASP A C 1
ATOM 569 O O . ASP A 1 74 ? 3.328 -4.616 -21.203 1.00 98.56 74 ASP A O 1
ATOM 573 N N . LEU A 1 75 ? 5.526 -4.250 -20.922 1.00 97.88 75 LEU A N 1
ATOM 574 C CA . LEU A 1 75 ? 5.478 -4.392 -19.468 1.00 97.88 75 LEU A CA 1
ATOM 575 C C . LEU A 1 75 ? 4.659 -3.271 -18.813 1.00 97.88 75 LEU A C 1
ATOM 577 O O . LEU A 1 75 ? 3.852 -3.542 -17.925 1.00 97.88 75 LEU A O 1
ATOM 581 N N . VAL A 1 76 ? 4.811 -2.023 -19.264 1.00 98.38 76 VAL A N 1
ATOM 582 C CA . VAL A 1 76 ? 3.995 -0.895 -18.782 1.00 98.38 76 VAL A CA 1
ATOM 583 C C . VAL A 1 76 ? 2.516 -1.121 -19.099 1.00 98.38 76 VAL A C 1
ATOM 585 O O . VAL A 1 76 ? 1.664 -0.917 -18.230 1.00 98.38 76 VAL A O 1
ATOM 588 N N . ALA A 1 77 ? 2.194 -1.576 -20.311 1.00 98.38 77 ALA A N 1
ATOM 589 C CA . ALA A 1 77 ? 0.825 -1.899 -20.700 1.00 98.38 77 ALA A CA 1
ATOM 590 C C . ALA A 1 77 ? 0.230 -2.986 -19.791 1.00 98.38 77 ALA A C 1
ATOM 592 O O . ALA A 1 77 ? -0.887 -2.832 -19.298 1.00 98.38 77 ALA A O 1
ATOM 593 N N . TYR A 1 78 ? 0.997 -4.038 -19.487 1.00 97.62 78 TYR A N 1
ATOM 594 C CA . TYR A 1 78 ? 0.584 -5.065 -18.534 1.00 97.62 78 TYR A CA 1
ATOM 595 C C . TYR A 1 78 ? 0.344 -4.486 -17.132 1.00 97.62 78 TYR A C 1
ATOM 597 O O . TYR A 1 78 ? -0.755 -4.623 -16.596 1.00 97.62 78 TYR A O 1
ATOM 605 N N . MET A 1 79 ? 1.320 -3.776 -16.561 1.00 97.44 79 MET A N 1
ATOM 606 C CA . MET A 1 79 ? 1.237 -3.217 -15.205 1.00 97.44 79 MET A CA 1
ATOM 607 C C . MET A 1 79 ? 0.048 -2.257 -15.027 1.00 97.44 79 MET A C 1
ATOM 609 O O . MET A 1 79 ? -0.637 -2.287 -14.008 1.00 97.44 79 MET A O 1
ATOM 613 N N . THR A 1 80 ? -0.242 -1.431 -16.033 1.00 97.12 80 THR A N 1
ATOM 614 C CA . THR A 1 80 ? -1.364 -0.471 -16.004 1.00 97.12 80 THR A CA 1
ATOM 615 C C . THR A 1 80 ? -2.725 -1.112 -16.311 1.00 97.12 80 THR A C 1
ATOM 617 O O . THR A 1 80 ? -3.782 -0.532 -16.029 1.00 97.12 80 THR A O 1
ATOM 620 N N . SER A 1 81 ? -2.736 -2.338 -16.842 1.00 97.06 81 SER A N 1
ATOM 621 C CA . SER A 1 81 ? -3.960 -3.117 -17.062 1.00 97.06 81 SER A CA 1
ATOM 622 C C . SER A 1 81 ? -4.495 -3.787 -15.793 1.00 97.06 81 SER A C 1
ATOM 624 O O . SER A 1 81 ? -5.684 -4.104 -15.736 1.00 97.06 81 SER A O 1
ATOM 626 N N . LEU A 1 82 ? -3.658 -3.948 -14.762 1.00 96.38 82 LEU A N 1
ATOM 627 C CA . LEU A 1 82 ? -4.010 -4.644 -13.524 1.00 96.38 82 LEU A CA 1
ATOM 628 C C . LEU A 1 82 ? -5.180 -3.967 -12.797 1.00 96.38 82 LEU A C 1
ATOM 630 O O . LEU A 1 82 ? -5.284 -2.736 -12.749 1.00 96.38 82 LEU A O 1
ATOM 634 N N . ARG A 1 83 ? -6.076 -4.776 -12.223 1.00 95.19 83 ARG A N 1
ATOM 635 C CA . ARG A 1 83 ? -7.244 -4.317 -11.456 1.00 95.19 83 ARG A CA 1
ATOM 636 C C . ARG A 1 83 ? -7.317 -5.031 -10.105 1.00 95.19 83 ARG A C 1
ATOM 638 O O . ARG A 1 83 ? -6.899 -6.187 -10.036 1.00 95.19 83 ARG A O 1
ATOM 645 N N . PRO A 1 84 ? -7.836 -4.367 -9.058 1.00 95.06 84 PRO A N 1
ATOM 646 C CA . PRO A 1 84 ? -8.094 -4.990 -7.772 1.00 95.06 84 PRO A CA 1
ATOM 647 C C . PRO A 1 84 ? -9.085 -6.143 -7.890 1.00 95.06 84 PRO A C 1
ATOM 649 O O . PRO A 1 84 ? -10.051 -6.067 -8.653 1.00 95.06 84 PRO A O 1
ATOM 652 N N . ASP A 1 85 ? -8.858 -7.172 -7.090 1.00 93.81 85 ASP A N 1
ATOM 653 C CA . ASP A 1 85 ? -9.785 -8.268 -6.874 1.00 93.81 85 ASP A CA 1
ATOM 654 C C . ASP A 1 85 ? -10.912 -7.838 -5.921 1.00 93.81 85 ASP A C 1
ATOM 656 O O . ASP A 1 85 ? -10.745 -6.900 -5.131 1.00 93.81 85 ASP A O 1
ATOM 660 N N . PRO A 1 86 ? -12.062 -8.536 -5.933 1.00 94.81 86 PRO A N 1
ATOM 661 C CA . PRO A 1 86 ? -13.090 -8.354 -4.916 1.00 94.81 86 PRO A CA 1
ATOM 662 C C . PRO A 1 86 ? -12.505 -8.487 -3.503 1.00 94.81 86 PRO A C 1
ATOM 664 O O . PRO A 1 86 ? -11.864 -9.487 -3.179 1.00 94.81 86 PRO A O 1
ATOM 667 N N . ASN A 1 87 ? -12.731 -7.482 -2.655 1.00 97.00 87 ASN A N 1
ATOM 668 C CA . ASN A 1 87 ? -12.193 -7.479 -1.299 1.00 97.00 87 ASN A CA 1
ATOM 669 C C . ASN A 1 87 ? -13.013 -8.434 -0.393 1.00 97.00 87 ASN A C 1
ATOM 671 O O . ASN A 1 87 ? -14.218 -8.224 -0.221 1.00 97.00 87 ASN A O 1
ATOM 675 N N . PRO A 1 88 ? -12.389 -9.460 0.224 1.00 97.38 88 PRO A N 1
ATOM 676 C CA . PRO A 1 88 ? -13.085 -10.468 1.031 1.00 97.38 88 PRO A CA 1
ATOM 677 C C . PRO A 1 88 ? -13.559 -9.959 2.404 1.00 97.38 88 PRO A C 1
ATOM 679 O O . PRO A 1 88 ? -14.269 -10.674 3.109 1.00 97.38 88 PRO A O 1
ATOM 682 N N . HIS A 1 89 ? -13.167 -8.747 2.804 1.00 98.12 89 HIS A N 1
ATOM 683 C CA . HIS A 1 89 ? -13.571 -8.099 4.055 1.00 98.12 89 HIS A CA 1
ATOM 684 C C . HIS A 1 89 ? -14.818 -7.213 3.907 1.00 98.12 89 HIS A C 1
ATOM 686 O O . HIS A 1 89 ? -15.282 -6.629 4.892 1.00 98.12 89 HIS A O 1
ATOM 692 N N . LEU A 1 90 ? -15.379 -7.122 2.698 1.00 98.00 90 LEU A N 1
ATOM 693 C CA . LEU A 1 90 ? -16.675 -6.499 2.438 1.00 98.00 90 LEU A CA 1
ATOM 694 C C . LEU A 1 90 ? -17.819 -7.509 2.613 1.00 98.00 90 LEU A C 1
ATOM 696 O O . LEU A 1 90 ? -17.621 -8.723 2.651 1.00 98.00 90 LEU A O 1
ATOM 700 N N . THR A 1 91 ? -19.047 -7.006 2.729 1.00 97.62 91 THR A N 1
ATOM 701 C CA . THR A 1 91 ? -20.247 -7.849 2.656 1.00 97.62 91 THR A CA 1
ATOM 702 C C . THR A 1 91 ? -20.411 -8.437 1.250 1.00 97.62 91 THR A C 1
ATOM 704 O O . THR A 1 91 ? -19.799 -7.965 0.293 1.00 97.62 91 THR A O 1
ATOM 707 N N . ALA A 1 92 ? -21.290 -9.434 1.098 1.00 94.44 92 ALA A N 1
ATOM 708 C CA . ALA A 1 92 ? -21.592 -10.038 -0.206 1.00 94.44 92 ALA A CA 1
ATOM 709 C C . ALA A 1 92 ? -22.054 -9.012 -1.265 1.00 94.44 92 ALA A C 1
ATOM 711 O O . ALA A 1 92 ? -21.787 -9.192 -2.450 1.00 94.44 92 ALA A O 1
ATOM 712 N N . ASP A 1 93 ? -22.672 -7.912 -0.827 1.00 94.88 93 ASP A N 1
ATOM 713 C CA . ASP A 1 93 ? -23.133 -6.810 -1.683 1.00 94.88 93 ASP A CA 1
ATOM 714 C C . ASP A 1 93 ? -22.065 -5.706 -1.871 1.00 94.88 93 ASP A C 1
ATOM 716 O O . ASP A 1 93 ? -22.369 -4.592 -2.308 1.00 94.88 93 ASP A O 1
ATOM 720 N N . GLY A 1 94 ? -20.812 -5.972 -1.482 1.00 95.69 94 GLY A N 1
ATOM 721 C CA . GLY A 1 94 ? -19.680 -5.051 -1.618 1.00 95.69 94 GLY A CA 1
ATOM 722 C C . GLY A 1 94 ? -19.707 -3.856 -0.660 1.00 95.69 94 GLY A C 1
ATOM 723 O O . GLY A 1 94 ? -19.091 -2.833 -0.947 1.00 95.69 94 GLY A O 1
ATOM 724 N N . GLN A 1 95 ? -20.433 -3.945 0.458 1.00 97.94 95 GLN A N 1
ATOM 725 C CA . GLN A 1 95 ? -20.536 -2.861 1.441 1.00 97.94 95 GLN A CA 1
ATOM 726 C C . GLN A 1 95 ? -19.569 -3.059 2.611 1.00 97.94 95 GLN A C 1
ATOM 728 O O . GLN A 1 95 ? -19.150 -4.173 2.920 1.00 97.94 95 GLN A O 1
ATOM 733 N N . LEU A 1 96 ? -19.257 -1.971 3.319 1.00 98.44 96 LEU A N 1
ATOM 734 C CA . LEU A 1 96 ? -18.518 -2.054 4.578 1.00 98.44 96 LEU A CA 1
ATOM 735 C C . LEU A 1 96 ? -19.331 -2.826 5.624 1.00 98.44 96 LEU A C 1
ATOM 737 O O . LEU A 1 96 ? -20.518 -2.556 5.825 1.00 98.44 96 LEU A O 1
ATOM 741 N N . THR A 1 97 ? -18.671 -3.732 6.342 1.00 98.56 97 THR A N 1
ATOM 742 C CA . THR A 1 97 ? -19.235 -4.376 7.536 1.00 98.56 97 THR A CA 1
ATOM 743 C C . THR A 1 97 ? -19.444 -3.355 8.662 1.00 98.56 97 THR A C 1
ATOM 745 O O . THR A 1 97 ? -18.830 -2.289 8.666 1.00 98.56 97 THR A O 1
ATOM 748 N N . ALA A 1 98 ? -20.283 -3.663 9.658 1.00 98.56 98 ALA A N 1
ATOM 749 C CA . ALA A 1 98 ? -20.524 -2.736 10.772 1.00 98.56 98 ALA A CA 1
ATOM 750 C C . ALA A 1 98 ? -19.235 -2.312 11.525 1.00 98.56 98 ALA A C 1
ATOM 752 O O . ALA A 1 98 ? -19.106 -1.125 11.827 1.00 98.56 98 ALA A O 1
ATOM 753 N N . PRO A 1 99 ? -18.256 -3.204 11.797 1.00 98.69 99 PRO A N 1
ATOM 754 C CA . PRO A 1 99 ? -16.949 -2.795 12.320 1.00 98.69 99 PRO A CA 1
ATOM 755 C C . PRO A 1 99 ? -16.181 -1.869 11.374 1.00 98.69 99 PRO A C 1
ATOM 757 O O . PRO A 1 99 ? -15.708 -0.824 11.809 1.00 98.69 99 PRO A O 1
ATOM 760 N N . ALA A 1 100 ? -16.125 -2.182 10.075 1.00 98.75 100 ALA A N 1
ATOM 761 C CA . ALA A 1 100 ? -15.433 -1.347 9.095 1.00 98.75 100 ALA A CA 1
ATOM 762 C C . ALA A 1 100 ? -16.079 0.045 8.941 1.00 98.75 100 ALA A C 1
ATOM 764 O O . ALA A 1 100 ? -15.378 1.035 8.761 1.00 98.75 100 ALA A O 1
ATOM 765 N N . GLN A 1 101 ? -17.403 0.162 9.084 1.00 98.75 101 GLN A N 1
ATOM 766 C CA . GLN A 1 101 ? -18.095 1.459 9.102 1.00 98.75 101 GLN A CA 1
ATOM 767 C C . GLN A 1 101 ? -17.683 2.315 10.308 1.00 98.75 101 GLN A C 1
ATOM 769 O O . GLN A 1 101 ? -17.439 3.511 10.156 1.00 98.75 101 GLN A O 1
ATOM 774 N N . ARG A 1 102 ? -17.557 1.715 11.501 1.00 98.81 102 ARG A N 1
ATOM 775 C CA . ARG A 1 102 ? -17.029 2.419 12.683 1.00 98.81 102 ARG A CA 1
ATOM 776 C C . ARG A 1 102 ? -15.553 2.771 12.508 1.00 98.81 102 ARG A C 1
ATOM 778 O O . ARG A 1 102 ? -15.153 3.892 12.813 1.00 98.81 102 ARG A O 1
ATOM 785 N N . GLY A 1 103 ? -14.768 1.854 11.947 1.00 98.81 103 GLY A N 1
ATOM 786 C CA . GLY A 1 103 ? -13.355 2.057 11.641 1.00 98.81 103 GLY A CA 1
ATOM 787 C C . GLY A 1 103 ? -13.111 3.201 10.669 1.00 98.81 103 GLY A C 1
ATOM 788 O O . GLY A 1 103 ? -12.193 3.991 10.875 1.00 98.81 103 GLY A O 1
ATOM 789 N N . LYS A 1 104 ? -13.982 3.360 9.667 1.00 98.69 104 LYS A N 1
ATOM 790 C CA . LYS A 1 104 ? -13.950 4.495 8.742 1.00 98.69 104 LYS A CA 1
ATOM 791 C C . LYS A 1 104 ? -14.053 5.830 9.478 1.00 98.69 104 LYS A C 1
ATOM 793 O O . LYS A 1 104 ? -13.263 6.732 9.218 1.00 98.69 104 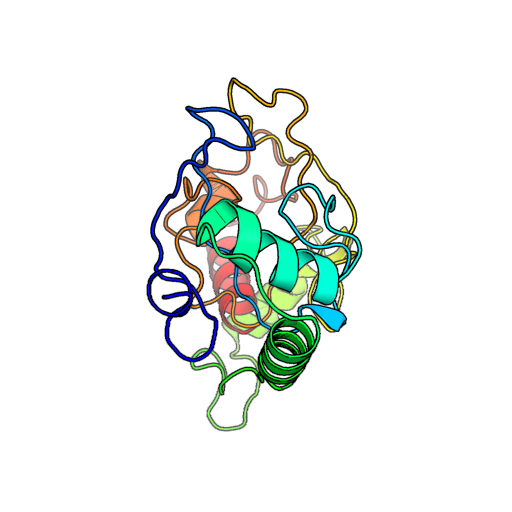LYS A O 1
ATOM 798 N N . ALA A 1 105 ? -14.969 5.942 10.441 1.00 98.69 105 ALA A N 1
ATOM 799 C CA . ALA A 1 105 ? -15.109 7.160 11.239 1.00 98.69 105 ALA A CA 1
ATOM 800 C C . ALA A 1 105 ? -13.856 7.452 12.088 1.00 98.69 105 ALA A C 1
ATOM 802 O O . ALA A 1 105 ? -13.481 8.611 12.265 1.00 98.69 105 ALA A O 1
ATOM 803 N N . VAL A 1 106 ? -13.172 6.414 12.585 1.00 98.75 106 VAL A N 1
ATOM 804 C CA . VAL A 1 106 ? -11.889 6.563 13.292 1.00 98.75 106 VAL A CA 1
ATOM 805 C C . VAL A 1 106 ? -10.787 7.030 12.333 1.00 98.75 106 VAL A C 1
ATOM 807 O O . VAL A 1 106 ? -10.071 7.978 12.659 1.00 98.75 106 VAL A O 1
ATOM 810 N N . PHE A 1 107 ? -10.692 6.410 11.152 1.00 98.75 107 PHE A N 1
ATOM 811 C CA . PHE A 1 107 ? -9.717 6.710 10.097 1.00 98.75 107 PHE A CA 1
ATOM 812 C C . PHE A 1 107 ? -9.812 8.159 9.598 1.00 98.75 107 PHE A C 1
ATOM 814 O O . PHE A 1 107 ? -8.794 8.836 9.450 1.00 98.75 107 PHE A O 1
ATOM 821 N N . G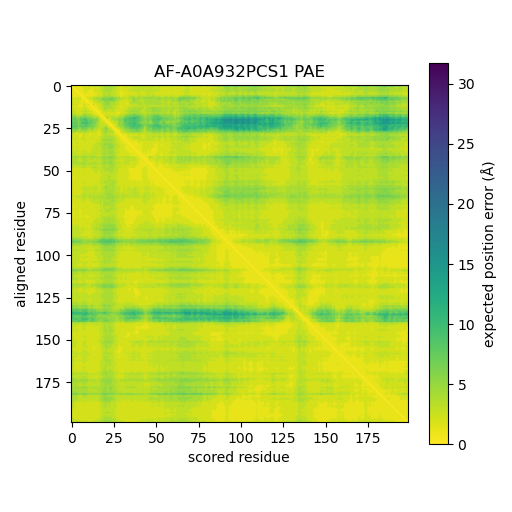LU A 1 108 ? -11.032 8.634 9.340 1.00 98.19 108 GLU A N 1
ATOM 822 C CA . GLU A 1 108 ? -11.306 9.986 8.834 1.00 98.19 108 GLU A CA 1
ATOM 823 C C . GLU A 1 108 ? -11.274 11.051 9.939 1.00 98.19 108 GLU A C 1
ATOM 825 O O . GLU A 1 108 ? -11.081 12.232 9.658 1.00 98.19 108 GLU A O 1
ATOM 830 N N . GLY A 1 109 ? -11.474 10.638 11.192 1.00 97.62 109 GLY A N 1
ATOM 831 C CA . GLY A 1 109 ? -11.525 11.518 12.350 1.00 97.62 109 GLY A CA 1
ATOM 832 C C . GLY A 1 109 ? -10.260 11.444 13.195 1.00 97.62 109 GLY A C 1
ATOM 833 O O . GLY A 1 109 ? -9.179 11.877 12.803 1.00 97.62 109 GLY A O 1
ATOM 834 N N . ARG A 1 110 ? -10.415 10.920 14.413 1.00 96.69 110 ARG A N 1
ATOM 835 C CA . ARG A 1 110 ? -9.431 11.067 15.496 1.00 96.69 110 ARG A CA 1
ATOM 836 C C . ARG A 1 110 ? -8.097 10.340 15.291 1.00 96.69 110 ARG A C 1
ATOM 838 O O . ARG A 1 110 ? -7.172 10.640 16.036 1.00 96.69 110 ARG A O 1
ATOM 845 N N . ALA A 1 111 ? -8.001 9.385 14.361 1.00 97.81 111 ALA A N 1
ATOM 846 C CA . ALA A 1 111 ? -6.729 8.741 14.021 1.00 97.81 111 ALA A CA 1
ATOM 847 C C . ALA A 1 111 ? -5.934 9.518 12.958 1.00 97.81 111 ALA A C 1
ATOM 849 O O . ALA A 1 111 ? -4.742 9.257 12.797 1.00 97.81 111 ALA A O 1
ATOM 850 N N . GLU A 1 112 ? -6.568 10.483 12.278 1.00 97.75 112 GLU A N 1
ATOM 851 C CA . GLU A 1 112 ? -5.955 11.383 11.289 1.00 97.75 112 GLU A CA 1
ATOM 852 C C . GLU A 1 112 ? -5.364 10.677 10.049 1.00 97.75 112 GLU A C 1
ATOM 854 O O . GLU A 1 112 ? -4.603 11.271 9.286 1.00 97.75 112 GLU A O 1
ATOM 859 N N . CYS A 1 113 ? -5.735 9.420 9.784 1.00 98.56 113 CYS A N 1
ATOM 860 C CA . CYS A 1 113 ? -5.176 8.627 8.684 1.00 98.56 113 CYS A CA 1
ATOM 861 C C . CYS A 1 113 ? -5.472 9.238 7.303 1.00 98.56 113 CYS A C 1
ATOM 863 O O . CYS A 1 113 ? -4.621 9.216 6.411 1.00 98.56 113 CYS A O 1
ATOM 865 N N . ALA A 1 114 ? -6.658 9.834 7.136 1.00 98.12 114 ALA A N 1
ATOM 866 C CA . ALA A 1 114 ? -7.087 10.461 5.885 1.00 98.12 114 ALA A C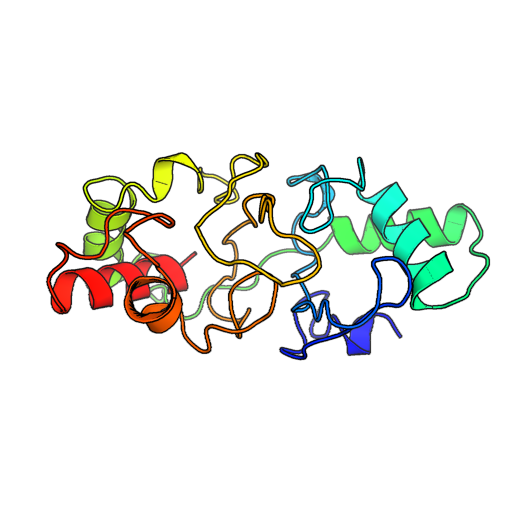A 1
ATOM 867 C C . ALA A 1 114 ? -6.279 11.721 5.498 1.00 98.12 114 ALA A C 1
ATOM 869 O O . ALA A 1 114 ? -6.426 12.215 4.379 1.00 98.12 114 ALA A O 1
ATOM 870 N N . ILE A 1 115 ? -5.419 12.244 6.386 1.00 97.94 115 ILE A N 1
ATOM 871 C CA . ILE A 1 115 ? -4.531 13.375 6.067 1.00 97.94 115 ILE A CA 1
ATOM 872 C C . ILE A 1 115 ? -3.535 12.998 4.967 1.00 97.94 115 ILE A C 1
ATOM 874 O O . ILE A 1 115 ? -3.292 13.826 4.089 1.00 97.94 115 ILE A O 1
ATOM 878 N N . CYS A 1 116 ? -3.016 11.767 4.991 1.00 98.25 116 CYS A N 1
ATOM 879 C CA . CYS A 1 116 ? -2.068 11.260 3.993 1.00 98.25 116 CYS A CA 1
ATOM 880 C C . CYS A 1 116 ? -2.717 10.203 3.084 1.00 98.25 116 CYS A C 1
ATOM 882 O O . CYS A 1 116 ? -2.513 10.193 1.873 1.00 98.25 116 CYS A O 1
ATOM 884 N N . HIS A 1 117 ? -3.567 9.330 3.629 1.00 98.38 117 HIS A N 1
ATOM 885 C CA . HIS A 1 117 ? -4.188 8.241 2.872 1.00 98.38 117 HIS A CA 1
ATOM 886 C C . HIS A 1 117 ? -5.531 8.653 2.256 1.00 98.38 117 HIS A C 1
ATOM 888 O O . HIS A 1 117 ? -6.604 8.245 2.703 1.00 98.38 117 HIS A O 1
ATOM 894 N N . LYS A 1 118 ? -5.472 9.481 1.208 1.00 96.44 118 LYS A N 1
ATOM 895 C CA . LYS A 1 118 ? -6.652 10.075 0.557 1.00 96.44 118 LYS A CA 1
ATOM 896 C C . LYS A 1 118 ? -7.230 9.204 -0.554 1.00 96.44 118 LYS A C 1
ATOM 898 O O . LYS A 1 118 ? -6.500 8.699 -1.405 1.00 96.44 118 LYS A O 1
ATOM 903 N N . SER A 1 119 ? -8.555 9.091 -0.595 1.00 95.00 119 SER A N 1
ATOM 904 C CA . SER A 1 119 ? -9.283 8.516 -1.733 1.00 95.00 119 SER A CA 1
ATOM 905 C C . SER A 1 119 ? -8.917 9.219 -3.055 1.00 95.00 119 SER A C 1
ATOM 907 O O . SER A 1 119 ? -8.651 10.422 -3.044 1.00 95.00 119 SER A O 1
ATOM 909 N N . PRO A 1 120 ? -8.957 8.519 -4.206 1.00 96.12 120 PRO A N 1
ATOM 910 C 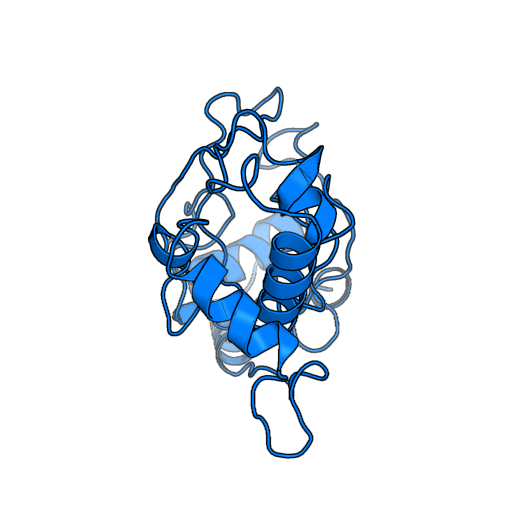CA . PRO A 1 120 ? -9.498 7.166 -4.390 1.00 96.12 120 PRO A CA 1
ATOM 911 C C . PRO A 1 120 ? -8.490 6.023 -4.190 1.00 96.12 120 PRO A C 1
ATOM 913 O O . PRO A 1 120 ? -8.920 4.888 -4.032 1.00 96.12 120 PRO A O 1
ATOM 916 N N . TYR A 1 121 ? -7.181 6.294 -4.176 1.00 97.44 121 TYR A N 1
ATOM 917 C CA . TYR A 1 121 ? -6.142 5.253 -4.052 1.00 97.44 121 TYR A CA 1
ATOM 918 C C . TYR A 1 121 ? -5.555 5.136 -2.639 1.00 97.44 121 TYR A C 1
ATOM 920 O O . TYR A 1 121 ? -4.648 4.340 -2.403 1.00 97.44 121 TYR A O 1
ATOM 928 N N . PHE A 1 122 ? -6.071 5.932 -1.700 1.00 98.25 122 PHE A N 1
ATOM 929 C CA . PHE A 1 122 ? -5.620 6.007 -0.310 1.00 98.25 122 PHE A CA 1
ATOM 930 C C . PHE A 1 122 ? -4.143 6.388 -0.190 1.00 98.25 122 PHE A C 1
ATOM 932 O O . PHE A 1 122 ? -3.389 5.815 0.589 1.00 98.25 122 PHE A O 1
ATOM 939 N N . THR A 1 123 ? -3.734 7.381 -0.973 1.00 98.00 123 THR A N 1
ATOM 940 C CA . THR A 1 123 ? -2.397 7.976 -0.954 1.00 98.00 123 THR A CA 1
ATOM 941 C C . THR A 1 123 ? -2.479 9.407 -1.469 1.00 98.00 123 THR A C 1
ATOM 943 O O . THR A 1 123 ? -3.266 9.712 -2.363 1.00 98.00 123 THR A O 1
ATOM 946 N N . ASP A 1 124 ? -1.669 10.289 -0.903 1.00 97.62 124 ASP A N 1
ATOM 947 C CA . ASP A 1 124 ? -1.434 11.649 -1.382 1.00 97.62 124 ASP A CA 1
ATOM 948 C C . ASP A 1 124 ? -0.122 11.782 -2.166 1.00 97.62 124 ASP A C 1
ATOM 950 O O . ASP A 1 124 ? 0.247 12.882 -2.572 1.00 97.62 124 ASP A O 1
ATOM 954 N N . GLN A 1 125 ? 0.576 10.659 -2.368 1.00 96.50 125 GLN A N 1
ATOM 955 C CA . GLN A 1 125 ? 1.840 10.538 -3.092 1.00 96.50 125 GLN A CA 1
ATOM 956 C C . GLN A 1 125 ? 2.997 11.369 -2.508 1.00 96.50 125 GLN A C 1
ATOM 958 O O . GLN A 1 125 ? 4.059 11.447 -3.128 1.00 96.50 125 GLN A O 1
ATOM 963 N N . ALA A 1 126 ? 2.829 11.944 -1.315 1.00 97.06 126 ALA A N 1
ATOM 964 C CA . ALA A 1 126 ? 3.828 12.776 -0.659 1.00 97.06 126 ALA A CA 1
ATOM 965 C C . ALA A 1 126 ? 4.751 11.957 0.258 1.00 97.06 126 ALA A C 1
ATOM 967 O O . ALA A 1 126 ? 4.481 10.800 0.581 1.00 97.06 126 ALA A O 1
ATOM 968 N N . LEU A 1 127 ? 5.876 12.567 0.637 1.00 96.81 127 LEU A N 1
ATOM 969 C CA . LEU A 1 127 ? 6.902 11.980 1.496 1.00 96.81 127 LEU A CA 1
ATOM 970 C C . LEU A 1 127 ? 6.664 12.367 2.957 1.00 96.81 127 LEU A C 1
ATOM 972 O O . LEU A 1 127 ? 6.544 13.552 3.270 1.00 96.81 127 LEU A O 1
ATOM 976 N N . TYR A 1 128 ? 6.683 11.379 3.848 1.00 96.69 128 TYR A N 1
ATOM 977 C CA . TYR A 1 128 ? 6.555 11.576 5.290 1.00 96.69 128 TYR A CA 1
ATOM 978 C C . TYR A 1 128 ? 7.519 10.683 6.059 1.00 96.69 128 TYR A C 1
ATOM 980 O O . TYR A 1 128 ? 7.747 9.531 5.689 1.00 96.69 128 TYR A O 1
ATOM 988 N N . SER A 1 129 ? 8.022 11.199 7.179 1.00 95.69 129 SER A N 1
ATOM 989 C CA . SER A 1 129 ? 8.681 10.388 8.194 1.00 95.69 129 SER A CA 1
ATOM 990 C C . SER A 1 129 ? 7.669 10.034 9.267 1.00 95.69 129 SER A C 1
ATOM 992 O O . SER A 1 129 ? 7.118 10.905 9.938 1.00 95.69 129 SER A O 1
ATOM 994 N N . VAL A 1 130 ? 7.415 8.737 9.408 1.00 95.25 130 VAL A N 1
ATOM 995 C CA . VAL A 1 130 ? 6.477 8.178 10.394 1.00 95.25 130 VAL A CA 1
ATOM 996 C C . VAL A 1 130 ? 7.214 7.526 11.572 1.00 95.25 130 VAL A C 1
ATOM 998 O O . VAL A 1 130 ? 6.677 6.673 12.273 1.00 95.25 130 VAL A O 1
ATOM 1001 N N . GLY A 1 131 ? 8.482 7.902 11.779 1.00 91.94 131 GLY A N 1
ATOM 1002 C CA . GLY A 1 131 ? 9.326 7.421 12.877 1.00 91.94 131 GLY A CA 1
ATOM 1003 C C . GLY A 1 131 ? 9.885 6.003 12.701 1.00 91.94 131 GLY A C 1
ATOM 1004 O O . GLY A 1 131 ? 10.500 5.460 13.620 1.00 91.94 131 GLY A O 1
ATOM 1005 N N . VAL A 1 132 ? 9.707 5.397 11.527 1.00 90.12 132 VAL A N 1
ATOM 1006 C CA . VAL A 1 132 ? 10.226 4.064 11.194 1.00 90.12 132 VAL A CA 1
ATOM 1007 C C . VAL A 1 132 ? 11.597 4.225 10.537 1.00 90.12 132 VAL A C 1
ATOM 1009 O O . VAL A 1 132 ? 11.704 4.388 9.328 1.00 90.12 132 VAL A O 1
ATOM 1012 N N . ILE A 1 133 ? 12.654 4.227 11.348 1.00 86.88 133 ILE A N 1
ATOM 1013 C CA . ILE A 1 133 ? 14.020 4.525 10.891 1.00 86.88 133 ILE A CA 1
ATOM 1014 C C . ILE A 1 133 ? 14.773 3.245 10.503 1.00 86.88 133 ILE A C 1
ATOM 1016 O O . ILE A 1 133 ? 14.637 2.206 11.161 1.00 86.88 133 ILE A O 1
ATOM 1020 N N . THR A 1 134 ? 15.605 3.346 9.465 1.00 80.25 134 THR A N 1
ATOM 1021 C CA . THR A 1 134 ? 16.633 2.363 9.085 1.00 80.25 134 THR A CA 1
ATOM 1022 C C . THR A 1 134 ? 18.026 2.988 9.228 1.00 80.25 134 THR A C 1
ATOM 1024 O O . THR A 1 134 ? 18.178 4.159 8.880 1.00 80.25 134 THR A O 1
ATOM 1027 N N . PRO A 1 135 ? 19.060 2.253 9.687 1.00 76.25 135 PRO A N 1
ATOM 1028 C CA . PRO A 1 135 ? 20.377 2.833 9.985 1.00 76.25 135 PRO A CA 1
ATOM 1029 C C . PRO A 1 135 ? 21.008 3.626 8.833 1.00 76.25 135 PRO A C 1
ATOM 1031 O O . PRO A 1 135 ? 21.592 4.681 9.061 1.00 76.25 135 PRO A O 1
ATOM 1034 N N . ASN A 1 136 ? 20.839 3.147 7.598 1.00 78.00 136 ASN A N 1
ATOM 1035 C CA . ASN A 1 136 ? 21.428 3.759 6.405 1.00 78.00 136 ASN A CA 1
ATOM 1036 C C . ASN A 1 136 ? 20.579 4.901 5.816 1.00 78.00 136 ASN A C 1
ATOM 1038 O O . ASN A 1 136 ? 20.999 5.544 4.859 1.00 78.00 136 ASN A O 1
ATOM 1042 N N . TYR A 1 137 ? 19.395 5.163 6.378 1.00 81.31 137 TYR A N 1
ATOM 104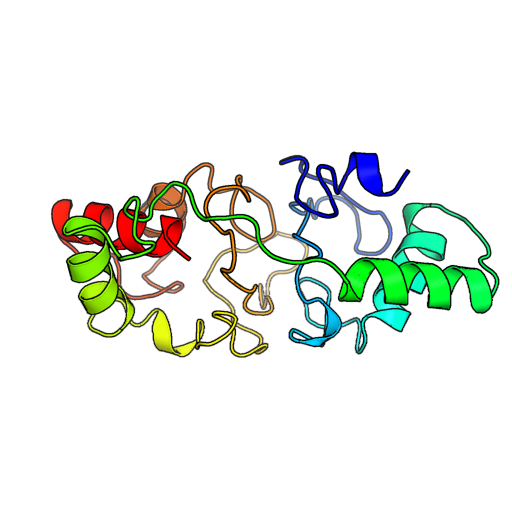3 C CA . TYR A 1 137 ? 18.472 6.194 5.903 1.00 81.31 137 TYR A CA 1
ATOM 1044 C C . TYR A 1 137 ? 17.769 6.869 7.098 1.00 81.31 137 TYR A C 1
ATOM 1046 O O . TYR A 1 137 ? 16.607 6.577 7.394 1.00 81.31 137 TYR A O 1
ATOM 1054 N N . PRO A 1 138 ? 18.494 7.723 7.850 1.00 81.56 138 PRO A N 1
ATOM 1055 C CA . PRO A 1 138 ? 18.034 8.248 9.137 1.00 81.56 138 PRO A CA 1
ATOM 1056 C C . PRO A 1 138 ? 16.907 9.282 9.028 1.00 81.56 138 PRO A C 1
ATOM 1058 O O . PRO A 1 138 ? 16.181 9.489 9.995 1.00 81.56 138 PRO A O 1
ATOM 1061 N N . GLU A 1 139 ? 16.762 9.935 7.874 1.00 85.00 139 GLU A N 1
ATOM 1062 C CA . GLU A 1 139 ? 15.676 10.887 7.612 1.00 85.00 139 GLU A CA 1
ATOM 1063 C C . GLU A 1 139 ? 14.305 10.173 7.535 1.00 85.00 139 GLU A C 1
ATOM 1065 O O . GLU A 1 139 ? 13.288 10.741 7.944 1.00 85.00 139 GLU A O 1
ATOM 1070 N N . ALA A 1 140 ? 14.302 8.892 7.143 1.00 89.06 140 ALA A N 1
ATOM 1071 C CA . ALA A 1 140 ? 13.152 7.998 7.110 1.00 89.06 140 ALA A CA 1
ATOM 1072 C C . ALA A 1 140 ? 11.906 8.564 6.402 1.00 89.06 140 ALA A C 1
ATOM 1074 O O . ALA A 1 140 ? 10.785 8.241 6.800 1.00 89.06 140 ALA A O 1
ATOM 1075 N N . MET A 1 141 ? 12.073 9.392 5.368 1.00 93.25 141 MET A N 1
ATOM 1076 C CA . MET A 1 141 ? 10.951 9.874 4.568 1.00 93.25 141 MET A CA 1
ATOM 1077 C C . MET A 1 141 ? 10.610 8.850 3.500 1.00 93.25 141 MET A C 1
ATOM 1079 O O . MET A 1 141 ? 11.398 8.539 2.606 1.00 93.25 141 MET A O 1
ATOM 1083 N N . TYR A 1 142 ? 9.387 8.356 3.585 1.00 94.19 142 TYR A N 1
ATOM 1084 C CA . TYR A 1 142 ? 8.839 7.406 2.640 1.00 94.19 142 TYR A CA 1
ATOM 1085 C C . TYR A 1 142 ? 7.576 7.976 2.031 1.00 94.19 142 TYR A C 1
ATOM 1087 O O . TYR A 1 142 ? 6.814 8.703 2.671 1.00 94.19 142 TYR A O 1
ATOM 1095 N N . LYS A 1 143 ? 7.374 7.659 0.761 1.00 96.06 143 LYS A N 1
ATOM 1096 C CA . LYS A 1 143 ? 6.186 8.040 0.031 1.00 96.06 143 LYS A CA 1
ATOM 1097 C C . LYS A 1 143 ? 5.019 7.255 0.605 1.00 96.06 143 LYS A C 1
ATOM 1099 O O . LYS A 1 143 ? 5.126 6.038 0.750 1.00 96.06 143 LYS A O 1
ATOM 1104 N N . THR A 1 144 ? 3.907 7.933 0.871 1.00 97.25 144 THR A N 1
ATOM 1105 C CA . THR A 1 144 ? 2.655 7.300 1.292 1.00 97.25 144 THR A CA 1
ATOM 1106 C C . THR A 1 144 ? 2.264 6.212 0.278 1.00 97.25 144 THR A C 1
ATOM 1108 O O . THR A 1 144 ? 1.936 6.548 -0.868 1.00 97.25 144 THR A O 1
ATOM 1111 N N . PRO A 1 145 ? 2.304 4.910 0.620 1.00 95.94 145 PRO A N 1
ATOM 1112 C CA . PRO A 1 145 ? 1.874 3.871 -0.308 1.00 95.94 145 PRO A CA 1
ATOM 1113 C C . PRO A 1 145 ? 0.343 3.901 -0.459 1.00 95.94 145 PRO A C 1
ATOM 1115 O O . PRO A 1 145 ? -0.351 4.286 0.488 1.00 95.94 145 PRO A O 1
ATOM 1118 N N . PRO A 1 146 ? -0.209 3.511 -1.624 1.00 96.81 146 PRO A N 1
ATOM 1119 C CA . PRO A 1 146 ? -1.645 3.280 -1.740 1.00 96.81 146 PRO A CA 1
ATOM 1120 C C . PRO A 1 146 ? -2.082 2.156 -0.793 1.00 96.81 146 PRO A C 1
ATOM 1122 O O . PRO A 1 146 ? -1.312 1.232 -0.530 1.00 96.81 146 PRO A O 1
ATOM 1125 N N . LEU A 1 147 ? -3.324 2.219 -0.308 1.00 97.94 147 LEU A N 1
ATOM 1126 C CA . LEU A 1 147 ? -3.900 1.185 0.571 1.00 97.94 147 LEU A CA 1
ATOM 1127 C C . LEU A 1 147 ? -4.898 0.266 -0.144 1.00 97.94 147 LEU A C 1
ATOM 1129 O O . LEU A 1 147 ? -5.569 -0.530 0.504 1.00 97.94 147 LEU A O 1
ATOM 1133 N N . VAL A 1 148 ? -5.011 0.366 -1.468 1.00 97.25 148 VAL A N 1
ATOM 1134 C CA . VAL A 1 148 ? -5.871 -0.536 -2.243 1.00 97.25 148 VAL A CA 1
ATOM 1135 C C . VAL A 1 148 ? -5.350 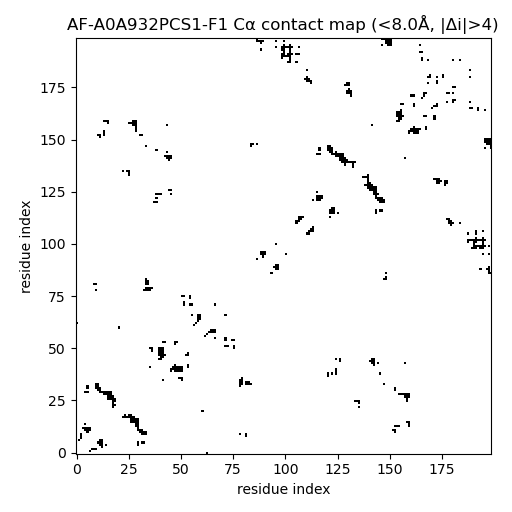-1.971 -2.129 1.00 97.25 148 VAL A C 1
ATOM 1137 O O . VAL A 1 148 ? -4.171 -2.214 -2.386 1.00 97.25 148 VAL A O 1
ATOM 1140 N N . GLU A 1 149 ? -6.229 -2.912 -1.776 1.00 96.69 149 GLU A N 1
ATOM 1141 C CA . GLU A 1 149 ? -5.895 -4.311 -1.454 1.00 96.69 149 GLU A CA 1
ATOM 1142 C C . GLU A 1 149 ? -4.924 -4.497 -0.273 1.00 96.69 149 GLU A C 1
ATOM 1144 O O . GLU A 1 149 ? -4.260 -5.535 -0.174 1.00 96.69 149 GLU A O 1
ATOM 1149 N N . LEU A 1 150 ? -4.851 -3.539 0.659 1.00 97.00 150 LEU A N 1
ATOM 1150 C CA . LEU A 1 150 ? -3.949 -3.610 1.820 1.00 97.00 150 LEU A CA 1
ATOM 1151 C C . LEU A 1 150 ? -4.048 -4.946 2.580 1.00 97.00 150 LEU A C 1
ATOM 1153 O O . LEU A 1 150 ? -3.054 -5.432 3.114 1.00 97.00 150 LEU A O 1
ATOM 1157 N N . TYR A 1 151 ? -5.227 -5.576 2.594 1.00 97.19 151 TYR A N 1
ATOM 1158 C CA . TYR A 1 151 ? -5.488 -6.833 3.302 1.00 97.19 151 TYR A CA 1
ATOM 1159 C C . TYR A 1 151 ? -4.555 -7.997 2.956 1.00 97.19 151 TYR A C 1
ATOM 1161 O O . TYR A 1 151 ? -4.431 -8.933 3.747 1.00 97.19 151 TYR A O 1
ATOM 1169 N N . ARG A 1 152 ? -3.899 -7.956 1.793 1.00 94.69 152 ARG A N 1
ATOM 1170 C CA . ARG A 1 152 ? -3.017 -9.029 1.321 1.00 94.69 152 ARG A CA 1
ATOM 1171 C C . ARG A 1 152 ? -1.590 -8.585 1.038 1.00 94.69 152 ARG A C 1
ATOM 1173 O O . ARG A 1 152 ? -0.884 -9.263 0.298 1.00 94.69 152 ARG A O 1
ATOM 1180 N N . THR A 1 153 ? -1.163 -7.466 1.617 1.00 95.19 153 THR A N 1
ATOM 1181 C CA . THR A 1 153 ? 0.190 -6.936 1.405 1.00 95.19 153 THR A CA 1
ATOM 1182 C C . THR A 1 153 ? 1.097 -7.086 2.619 1.00 95.19 153 THR A C 1
ATOM 1184 O O . THR A 1 153 ? 2.064 -6.343 2.736 1.00 95.19 153 THR A O 1
ATOM 1187 N N . ALA A 1 154 ? 0.773 -7.992 3.546 1.00 95.00 154 ALA A N 1
ATOM 1188 C CA . ALA A 1 154 ? 1.627 -8.271 4.694 1.00 95.00 154 ALA A CA 1
ATOM 1189 C C . ALA A 1 154 ? 2.984 -8.872 4.248 1.00 95.00 154 ALA A C 1
ATOM 1191 O O . ALA A 1 154 ? 3.019 -9.622 3.270 1.00 95.00 154 ALA A O 1
ATOM 1192 N N . PRO A 1 155 ? 4.080 -8.617 4.988 1.00 96.38 155 PRO A N 1
ATOM 1193 C CA . PRO A 1 155 ? 4.161 -7.717 6.141 1.00 96.38 155 PRO A CA 1
ATOM 1194 C C . PRO A 1 155 ? 4.097 -6.235 5.726 1.00 96.38 155 PRO A C 1
ATOM 1196 O O . PRO A 1 155 ? 4.150 -5.903 4.555 1.00 96.38 155 PRO A O 1
ATOM 1199 N N . TYR A 1 156 ? 3.952 -5.325 6.681 1.00 96.44 156 TYR A N 1
ATOM 1200 C CA . TYR A 1 156 ? 3.696 -3.902 6.456 1.00 96.44 156 TYR A CA 1
ATOM 1201 C C . TYR A 1 156 ? 4.903 -3.026 6.806 1.00 96.44 156 TYR A C 1
ATOM 1203 O O . TYR A 1 156 ? 5.820 -3.445 7.518 1.00 96.44 156 TYR A O 1
ATOM 1211 N N . LEU A 1 157 ? 4.829 -1.764 6.361 1.00 95.00 157 LEU A N 1
ATOM 1212 C CA . LEU A 1 157 ? 5.909 -0.767 6.348 1.00 95.00 157 LEU A CA 1
ATOM 1213 C C . LEU A 1 157 ? 6.993 -1.085 5.311 1.00 95.00 157 LEU A C 1
ATOM 1215 O O . LEU A 1 157 ? 7.053 -2.179 4.753 1.00 95.00 157 LEU A O 1
ATOM 1219 N N . HIS A 1 158 ? 7.835 -0.093 5.018 1.00 92.06 158 HIS A N 1
ATOM 1220 C CA . HIS A 1 158 ? 8.815 -0.171 3.931 1.00 92.06 158 HIS A CA 1
ATOM 1221 C C . HIS A 1 158 ? 9.830 -1.307 4.103 1.00 92.06 158 HIS A C 1
ATOM 1223 O O . HIS A 1 158 ? 10.402 -1.753 3.117 1.00 92.06 158 HIS A O 1
ATOM 1229 N N . ASP A 1 159 ? 10.064 -1.764 5.332 1.00 90.94 159 ASP A N 1
ATOM 1230 C CA . ASP A 1 159 ? 11.012 -2.825 5.659 1.00 90.94 159 ASP A CA 1
ATOM 1231 C C . ASP A 1 159 ? 10.346 -4.120 6.141 1.00 90.94 159 ASP A C 1
ATOM 1233 O O . ASP A 1 159 ? 11.046 -5.063 6.509 1.00 90.94 159 ASP A O 1
ATOM 1237 N N . GLY A 1 160 ? 9.011 -4.173 6.153 1.00 93.19 160 GLY A N 1
ATOM 1238 C CA . GLY A 1 160 ? 8.260 -5.359 6.556 1.00 93.19 160 GLY A CA 1
ATOM 1239 C C . GLY A 1 160 ? 8.317 -5.672 8.054 1.00 93.19 160 GLY A C 1
ATOM 1240 O O . GLY A 1 160 ? 8.061 -6.811 8.439 1.00 93.19 160 GLY A O 1
ATOM 1241 N N . ARG A 1 161 ? 8.670 -4.716 8.929 1.00 92.81 161 ARG A N 1
ATOM 1242 C CA . ARG A 1 161 ? 8.785 -4.991 10.377 1.00 92.81 161 ARG A CA 1
ATOM 1243 C C . ARG A 1 161 ? 7.451 -5.263 11.081 1.00 92.81 161 ARG A C 1
ATOM 1245 O O . ARG A 1 161 ? 7.447 -5.881 12.142 1.00 92.81 161 ARG A O 1
ATOM 1252 N N . ALA A 1 162 ? 6.335 -4.784 10.532 1.00 96.69 162 ALA A N 1
ATOM 1253 C CA . ALA A 1 162 ? 5.013 -4.965 11.123 1.00 96.69 162 ALA A CA 1
ATOM 1254 C C . ALA A 1 162 ? 4.313 -6.164 10.472 1.00 96.69 162 ALA A C 1
ATOM 1256 O O . ALA A 1 162 ? 3.989 -6.120 9.293 1.00 96.69 162 ALA A O 1
ATOM 1257 N N . LEU A 1 163 ? 4.052 -7.239 11.216 1.00 96.12 163 LEU A N 1
ATOM 1258 C CA . LEU A 1 163 ? 3.446 -8.451 10.643 1.00 96.12 163 LEU A CA 1
ATOM 1259 C C . LEU A 1 163 ? 1.943 -8.292 10.390 1.00 96.12 163 LEU A C 1
ATOM 1261 O O . LEU A 1 163 ? 1.385 -8.925 9.496 1.00 96.12 163 LEU A O 1
ATOM 1265 N N . THR A 1 164 ? 1.286 -7.435 11.168 1.00 98.06 164 THR A N 1
ATOM 1266 C CA . THR A 1 164 ? -0.149 -7.166 11.072 1.00 98.06 164 THR A CA 1
ATOM 1267 C C . THR A 1 164 ? -0.434 -5.667 10.985 1.00 98.06 164 THR A C 1
ATOM 1269 O O . THR A 1 164 ? 0.360 -4.838 11.430 1.00 98.06 164 THR A O 1
ATOM 1272 N N . ILE A 1 165 ? -1.616 -5.298 10.482 1.00 98.38 165 ILE A N 1
ATOM 1273 C CA . ILE A 1 165 ? -2.090 -3.904 10.535 1.00 98.38 165 ILE A CA 1
ATOM 1274 C C . ILE A 1 165 ? -2.186 -3.430 11.991 1.00 98.38 165 ILE A C 1
ATOM 1276 O O . ILE A 1 165 ? -1.876 -2.283 12.297 1.00 98.38 165 ILE A O 1
ATOM 1280 N N . LYS A 1 166 ? -2.548 -4.323 12.919 1.00 98.44 166 LYS A N 1
ATOM 1281 C CA . LYS A 1 166 ? -2.588 -3.998 14.346 1.00 98.44 166 LYS A CA 1
ATOM 1282 C C . LYS A 1 166 ? -1.208 -3.608 14.878 1.00 98.44 166 LYS A C 1
ATOM 1284 O O . LYS A 1 166 ? -1.128 -2.667 15.664 1.00 98.44 166 LYS A O 1
ATOM 1289 N N . ASP A 1 167 ? -0.136 -4.252 14.414 1.00 98.31 167 ASP A N 1
ATOM 1290 C CA . ASP A 1 167 ? 1.236 -3.862 14.761 1.00 98.31 167 ASP A CA 1
ATOM 1291 C C . ASP A 1 167 ? 1.565 -2.466 14.230 1.00 98.31 167 ASP A C 1
ATOM 1293 O O . ASP A 1 167 ? 2.082 -1.647 14.987 1.00 98.31 167 ASP A O 1
ATOM 1297 N N . VAL A 1 168 ? 1.189 -2.148 12.981 1.00 98.19 168 VAL A N 1
ATOM 1298 C CA . VAL A 1 168 ? 1.349 -0.791 12.414 1.00 98.19 168 VAL A CA 1
ATOM 1299 C C . VAL A 1 168 ? 0.696 0.256 13.314 1.00 98.19 168 VAL A C 1
ATOM 1301 O O . VAL A 1 168 ? 1.304 1.282 13.592 1.00 98.19 168 VAL A O 1
ATOM 1304 N N . LEU A 1 169 ? -0.515 -0.014 13.804 1.00 98.25 169 LEU A N 1
ATOM 1305 C CA . LEU A 1 169 ? -1.287 0.923 14.621 1.00 98.25 169 LEU A CA 1
ATOM 1306 C C . LEU A 1 169 ? -0.831 0.997 16.085 1.00 98.25 169 LEU A C 1
ATOM 1308 O O . LEU A 1 169 ? -1.244 1.917 16.789 1.00 98.25 169 LEU A O 1
ATOM 1312 N N . THR A 1 170 ? -0.038 0.041 16.574 1.00 97.19 170 THR A N 1
ATOM 1313 C CA . THR A 1 170 ? 0.293 -0.071 18.004 1.00 97.19 170 THR A CA 1
ATOM 1314 C C . THR A 1 170 ? 1.797 -0.112 18.250 1.00 97.19 170 THR A C 1
ATOM 1316 O O . THR A 1 170 ? 2.390 0.887 18.645 1.00 97.19 170 THR A O 1
ATOM 1319 N N . THR A 1 171 ? 2.437 -1.254 18.019 1.00 96.88 171 THR A N 1
ATOM 1320 C CA . THR A 1 171 ? 3.844 -1.504 18.363 1.00 96.88 171 THR A CA 1
ATOM 1321 C C . THR A 1 171 ? 4.824 -0.838 17.396 1.00 96.88 171 THR A C 1
ATOM 1323 O O . THR A 1 171 ? 5.961 -0.562 17.772 1.00 96.88 171 THR A O 1
ATOM 1326 N N . CYS A 1 172 ? 4.382 -0.533 16.175 1.00 96.50 172 CYS A N 1
ATOM 1327 C CA . CYS A 1 172 ? 5.173 0.069 15.104 1.00 96.50 172 CYS A CA 1
ATOM 1328 C C . CYS A 1 172 ? 4.741 1.510 14.764 1.00 96.50 172 CYS A C 1
ATOM 1330 O O . CYS A 1 172 ? 5.013 1.982 13.660 1.00 96.50 172 CYS A O 1
ATOM 1332 N N . ASN A 1 173 ? 4.128 2.221 15.720 1.00 97.00 173 ASN A N 1
ATOM 1333 C CA . ASN A 1 173 ? 3.801 3.650 15.630 1.00 97.00 173 ASN A CA 1
ATOM 1334 C C . ASN A 1 173 ? 4.516 4.467 16.731 1.00 97.00 173 ASN A C 1
ATOM 1336 O O . ASN A 1 173 ? 3.898 4.875 17.721 1.00 97.00 173 ASN A O 1
ATOM 1340 N N . PRO A 1 174 ? 5.835 4.694 16.620 1.00 95.31 174 PRO A N 1
ATOM 1341 C CA . PRO A 1 174 ? 6.585 5.378 17.666 1.00 95.31 174 PRO A CA 1
ATOM 1342 C C . PRO A 1 174 ? 6.139 6.838 17.808 1.00 95.31 174 PRO A C 1
ATOM 1344 O O . PRO A 1 174 ? 6.246 7.631 16.872 1.00 95.31 174 PRO A O 1
ATOM 1347 N N . ASN A 1 175 ? 5.716 7.213 19.018 1.00 95.56 175 ASN A N 1
ATOM 1348 C CA . ASN A 1 175 ? 5.289 8.570 19.378 1.00 95.56 175 ASN A CA 1
ATOM 1349 C C . ASN A 1 175 ? 4.103 9.112 18.550 1.00 95.56 175 ASN A C 1
ATOM 1351 O O . ASN A 1 175 ? 4.024 10.323 18.339 1.00 95.56 175 ASN A O 1
ATOM 1355 N N . ASP A 1 176 ? 3.189 8.251 18.078 1.00 96.88 176 ASP A N 1
ATOM 1356 C CA . ASP A 1 176 ? 2.044 8.658 17.243 1.00 96.88 176 ASP A CA 1
ATOM 1357 C C . ASP A 1 176 ? 2.465 9.457 15.985 1.00 96.88 176 ASP A C 1
ATOM 1359 O O . ASP A 1 176 ? 1.849 10.468 15.611 1.00 96.88 176 ASP A O 1
ATOM 1363 N N . GLN A 1 177 ? 3.572 9.043 15.358 1.00 96.75 177 GLN A N 1
ATOM 1364 C CA . GLN A 1 177 ? 4.082 9.638 14.116 1.00 96.75 177 GLN A CA 1
ATOM 1365 C C . GLN A 1 177 ? 3.375 9.097 12.865 1.00 96.75 177 GLN A C 1
ATOM 1367 O O . GLN A 1 177 ? 3.383 9.757 11.832 1.00 96.75 177 GLN A O 1
ATOM 1372 N N . HIS A 1 178 ? 2.711 7.946 12.963 1.00 97.31 178 HIS A N 1
ATOM 1373 C CA . HIS A 1 178 ? 1.889 7.330 11.922 1.00 97.31 178 HIS A CA 1
ATOM 1374 C C . HIS A 1 178 ? 0.394 7.396 12.288 1.00 97.31 178 HIS A C 1
ATOM 1376 O O . HIS A 1 178 ? -0.287 6.382 12.429 1.00 97.31 178 HIS A O 1
ATOM 1382 N N . GLY A 1 179 ? -0.114 8.612 12.494 1.00 96.88 179 GLY A N 1
ATOM 1383 C CA . GLY A 1 179 ? -1.467 8.851 13.009 1.00 96.88 179 GLY A CA 1
ATOM 1384 C C . GLY A 1 179 ? -1.552 8.795 14.539 1.00 96.88 179 GLY A C 1
ATOM 1385 O O . GLY A 1 179 ? -0.616 8.380 15.229 1.00 96.88 179 GLY A O 1
ATOM 1386 N N . LYS A 1 180 ? -2.680 9.260 15.088 1.00 97.62 180 LYS A N 1
ATOM 1387 C CA . LYS A 1 180 ? -2.894 9.425 16.540 1.00 97.62 180 LYS A CA 1
ATOM 1388 C C . LYS A 1 180 ? -3.596 8.215 17.148 1.00 97.62 180 LYS A C 1
ATOM 1390 O O . LYS A 1 180 ? -4.791 8.258 17.446 1.00 97.62 180 LYS A O 1
ATOM 1395 N N . THR A 1 181 ? -2.857 7.120 17.324 1.00 97.44 181 THR A N 1
ATOM 1396 C CA . THR A 1 181 ? -3.438 5.832 17.730 1.00 97.44 181 THR A CA 1
ATOM 1397 C C . THR A 1 181 ? -3.289 5.518 19.218 1.00 97.44 181 THR A C 1
ATOM 1399 O O . THR A 1 181 ? -4.120 4.784 19.748 1.00 97.44 181 THR A O 1
ATOM 1402 N N . SER A 1 182 ? -2.335 6.122 19.939 1.00 96.81 182 SER A N 1
ATOM 1403 C CA . SER A 1 182 ? -2.100 5.859 21.375 1.00 96.81 182 SER A CA 1
ATOM 1404 C C . SER A 1 182 ? -3.307 6.121 22.286 1.00 96.81 182 SER A C 1
ATOM 1406 O O . SER A 1 182 ? -3.388 5.593 23.394 1.00 96.81 182 SER A O 1
ATOM 1408 N N . ARG A 1 183 ? -4.254 6.950 21.829 1.00 95.94 183 ARG A N 1
ATOM 1409 C CA . ARG A 1 183 ? -5.469 7.323 22.570 1.00 95.94 183 ARG A CA 1
ATOM 1410 C C . ARG A 1 183 ? -6.689 6.482 22.197 1.00 95.94 183 ARG A C 1
ATOM 1412 O O . ARG A 1 183 ? -7.761 6.713 22.761 1.00 95.94 183 ARG A O 1
ATOM 1419 N N . LEU A 1 184 ? -6.572 5.606 21.201 1.00 98.19 184 LEU A N 1
ATOM 1420 C CA . LEU A 1 184 ? -7.664 4.742 20.770 1.00 98.19 184 LEU A CA 1
ATOM 1421 C C . LEU A 1 184 ? -7.869 3.625 21.792 1.00 98.19 184 LEU A C 1
ATOM 1423 O O . LEU A 1 184 ? -6.921 3.060 22.334 1.00 98.19 184 LEU A O 1
ATOM 1427 N N . SER A 1 185 ? -9.128 3.297 22.051 1.00 98.38 185 SER A N 1
ATOM 1428 C CA . SER A 1 185 ? -9.486 2.080 22.772 1.00 98.38 185 SER A CA 1
ATOM 1429 C C . SER A 1 185 ? -9.163 0.838 21.936 1.00 98.38 185 SER A C 1
ATOM 1431 O O . SER A 1 185 ? -9.058 0.906 20.712 1.00 98.38 185 SER A O 1
ATOM 1433 N N . GLY A 1 186 ? -9.071 -0.329 22.582 1.00 98.25 186 GLY A N 1
ATOM 1434 C CA . GLY A 1 186 ? -8.862 -1.595 21.867 1.00 98.25 186 GLY A CA 1
ATOM 1435 C C . GLY A 1 186 ? -9.919 -1.852 20.785 1.00 98.25 186 GLY A C 1
ATOM 1436 O O . GLY A 1 186 ? -9.571 -2.270 19.687 1.00 98.25 186 GLY A O 1
ATOM 1437 N N . GLN A 1 187 ? -11.183 -1.505 21.056 1.00 98.62 187 GLN A N 1
ATOM 1438 C CA . GLN A 1 187 ? -12.269 -1.638 20.082 1.00 98.62 187 GLN A CA 1
ATOM 1439 C C . GLN A 1 187 ? -12.106 -0.687 18.890 1.00 98.62 187 GLN A C 1
ATOM 1441 O O . GLN A 1 187 ? -12.345 -1.094 17.760 1.00 98.62 187 GLN A O 1
ATOM 1446 N N . GLU A 1 188 ? -11.689 0.562 19.120 1.00 98.75 188 GLU A N 1
ATOM 1447 C CA . GLU A 1 188 ? -11.429 1.512 18.028 1.00 98.75 188 GLU A CA 1
ATOM 1448 C C . GLU A 1 188 ? -10.260 1.056 17.152 1.00 98.75 188 GLU A C 1
ATOM 1450 O O . GLU A 1 188 ? -10.316 1.224 15.937 1.00 98.75 188 GLU A O 1
ATOM 1455 N N . VAL A 1 189 ? -9.224 0.452 17.746 1.00 98.75 189 VAL A N 1
ATOM 1456 C CA . VAL A 1 189 ? -8.124 -0.160 16.987 1.00 98.75 189 VAL A CA 1
ATOM 1457 C C . VAL A 1 189 ? -8.639 -1.321 16.139 1.00 98.75 189 VAL A C 1
ATOM 1459 O O . VAL A 1 189 ? -8.338 -1.375 14.952 1.00 98.75 189 VAL A O 1
ATOM 1462 N N . ASP A 1 190 ? -9.434 -2.227 16.709 1.00 98.81 190 ASP A N 1
ATOM 1463 C CA . ASP A 1 190 ? -9.962 -3.383 15.975 1.00 98.81 190 ASP A CA 1
ATOM 1464 C C . ASP A 1 190 ? -10.936 -2.965 14.855 1.00 98.81 190 ASP A C 1
ATOM 1466 O O . ASP A 1 190 ? -10.889 -3.512 13.751 1.00 98.81 190 ASP A O 1
ATOM 1470 N N . ASP A 1 191 ? -11.767 -1.948 15.093 1.00 98.88 191 ASP A N 1
ATOM 1471 C CA . ASP A 1 191 ? -12.641 -1.365 14.072 1.00 98.88 191 ASP A CA 1
ATOM 1472 C C . ASP A 1 191 ? -11.817 -0.696 12.956 1.00 98.88 191 ASP A C 1
ATOM 1474 O O . ASP A 1 191 ? -12.099 -0.898 11.772 1.00 98.88 191 ASP A O 1
ATOM 1478 N N . LEU A 1 192 ? -10.765 0.056 13.305 1.00 98.81 192 LEU A N 1
ATOM 1479 C CA . LEU A 1 192 ? -9.852 0.672 12.336 1.00 98.81 192 LEU A CA 1
ATOM 1480 C C . LEU A 1 192 ? -9.128 -0.383 11.487 1.00 98.81 192 LEU A C 1
ATOM 1482 O O . LEU A 1 192 ? -9.033 -0.218 10.272 1.00 98.81 192 LEU A O 1
ATOM 1486 N N . VAL A 1 193 ? -8.682 -1.490 12.090 1.00 98.88 193 VAL A N 1
ATOM 1487 C CA . VAL A 1 193 ? -8.136 -2.642 11.354 1.00 98.88 193 VAL A CA 1
ATOM 1488 C C . VAL A 1 193 ? -9.172 -3.190 10.373 1.00 98.88 193 VAL A C 1
ATOM 1490 O O . VAL A 1 193 ? -8.840 -3.406 9.211 1.00 98.88 193 VAL A O 1
ATOM 1493 N N . ALA A 1 194 ? -10.427 -3.372 10.796 1.00 98.88 194 ALA A N 1
ATOM 1494 C CA . ALA A 1 194 ? -11.486 -3.865 9.914 1.00 98.88 194 ALA A CA 1
ATOM 1495 C C . ALA A 1 194 ? -11.730 -2.937 8.713 1.00 98.88 194 ALA A C 1
ATOM 1497 O O . ALA A 1 194 ? -11.962 -3.423 7.608 1.00 98.88 194 ALA A O 1
ATOM 1498 N N . TYR A 1 195 ? -11.644 -1.616 8.905 1.00 98.81 195 TYR A N 1
ATOM 1499 C CA . TYR A 1 195 ? -11.740 -0.665 7.798 1.00 98.81 195 TYR A CA 1
ATOM 1500 C C . TYR A 1 195 ? -10.532 -0.738 6.864 1.00 98.81 195 TYR A C 1
ATOM 1502 O O . TYR A 1 195 ? -10.711 -0.843 5.657 1.00 98.81 195 TYR A O 1
ATOM 1510 N N . LEU A 1 196 ? -9.313 -0.752 7.402 1.00 98.69 196 LEU A N 1
ATOM 1511 C CA . LEU A 1 196 ? -8.085 -0.847 6.608 1.00 98.69 196 LEU A CA 1
ATOM 1512 C C . LEU A 1 196 ? -8.026 -2.135 5.770 1.00 98.69 196 LEU A C 1
ATOM 1514 O O . LEU A 1 196 ? -7.598 -2.098 4.623 1.00 98.69 196 LEU A O 1
ATOM 1518 N N . LEU A 1 197 ? -8.512 -3.260 6.304 1.00 98.62 197 LEU A N 1
ATOM 1519 C CA . LEU A 1 197 ? -8.642 -4.518 5.559 1.00 98.62 197 LEU A CA 1
ATOM 1520 C C . LEU A 1 197 ? -9.718 -4.464 4.461 1.00 98.62 197 LEU A C 1
ATOM 1522 O O . LEU A 1 197 ? -9.686 -5.272 3.540 1.00 98.62 197 LEU A O 1
ATOM 1526 N N . SER A 1 198 ? -10.672 -3.537 4.544 1.00 98.31 198 SER A N 1
ATOM 1527 C CA . SER A 1 198 ? -11.743 -3.384 3.550 1.00 98.31 198 SER A CA 1
ATOM 1528 C C . SER A 1 198 ? -11.377 -2.497 2.351 1.00 98.31 198 SER A C 1
ATOM 1530 O O . SER A 1 198 ? -12.203 -2.347 1.449 1.00 98.31 198 SER A O 1
ATOM 1532 N N . LEU A 1 199 ? -10.169 -1.913 2.350 1.00 96.50 199 LEU A N 1
ATOM 1533 C CA . LEU A 1 199 ? -9.652 -1.041 1.287 1.00 96.50 199 LEU A CA 1
ATOM 1534 C C . LEU A 1 199 ? -9.095 -1.808 0.075 1.00 96.50 199 LEU A C 1
ATOM 1536 O O . LEU A 1 199 ? -8.689 -2.988 0.208 1.00 96.50 199 LEU A O 1
#